Protein AF-0000000082582669 (afdb_homodimer)

Radius of gyration: 25.03 Å; Cα contacts (8 Å, |Δi|>4): 616; chains: 2; bounding box: 51×69×59 Å

Nearest PDB structures (foldseek):
  4q5e-assembly1_A  TM=6.201E-01  e=4.201E-06  Shigella sonnei Ss046
  5k7i-assembly1_A  TM=7.028E-01  e=7.873E-05  Homo sapiens
  6f3e-assembly1_A  TM=6.935E-01  e=4.996E-04  Homo sapiens
  7que-assembly2_B  TM=6.623E-01  e=3.601E-03  Homo sapiens
  6thz-assembly1_A  TM=5.662E-01  e=7.257E-03  Homo sapiens

Organism: NCBI:txid2716538

Structure (mmCIF, N/CA/C/O backbone):
data_AF-0000000082582669-model_v1
#
loop_
_entity.id
_entity.type
_entity.pdbx_description
1 polymer 'Serine/threonine protein kinase'
#
loop_
_atom_site.group_PDB
_atom_site.id
_atom_site.type_symbol
_atom_site.label_atom_id
_atom_site.label_alt_id
_atom_site.label_comp_id
_atom_site.label_asym_id
_atom_site.label_entity_id
_atom_site.label_seq_id
_atom_site.pdbx_PDB_ins_code
_atom_site.Cartn_x
_atom_site.Cartn_y
_atom_site.Cartn_z
_atom_site.occupancy
_atom_site.B_iso_or_equiv
_atom_site.auth_seq_id
_atom_site.auth_comp_id
_atom_site.auth_asym_id
_atom_site.auth_atom_id
_atom_site.pdbx_PDB_model_num
ATOM 1 N N . MET A 1 1 ? -24.234 38.188 -4.91 1 30.88 1 MET A N 1
ATOM 2 C CA . MET A 1 1 ? -23.719 38.062 -3.547 1 30.88 1 MET A CA 1
ATOM 3 C C . MET A 1 1 ? -24 36.688 -2.977 1 30.88 1 MET A C 1
ATOM 5 O O . MET A 1 1 ? -25.156 36.344 -2.674 1 30.88 1 MET A O 1
ATOM 9 N N . ASN A 1 2 ? -23.484 35.438 -3.498 1 36.69 2 ASN A N 1
ATOM 10 C CA . ASN A 1 2 ? -23.891 34.031 -3.689 1 36.69 2 ASN A CA 1
ATOM 11 C C . ASN A 1 2 ? -24.219 33.375 -2.359 1 36.69 2 ASN A C 1
ATOM 13 O O . ASN A 1 2 ? -23.625 33.688 -1.331 1 36.69 2 ASN A O 1
ATOM 17 N N . ASN A 1 3 ? -25.406 32.75 -2.082 1 42.28 3 ASN A N 1
ATOM 18 C CA . ASN A 1 3 ? -26.203 32.094 -1.062 1 42.28 3 ASN A CA 1
ATOM 19 C C . ASN A 1 3 ? -25.375 31.031 -0.315 1 42.28 3 ASN A C 1
ATOM 21 O O . ASN A 1 3 ? -25.938 30.109 0.271 1 42.28 3 ASN A O 1
ATOM 25 N N . SER A 1 4 ? -24.219 30.781 -0.684 1 44.78 4 SER A N 1
ATOM 26 C CA . SER A 1 4 ? -23.375 29.688 -0.21 1 44.78 4 SER A CA 1
ATOM 27 C C . SER A 1 4 ? -23.078 29.828 1.28 1 44.78 4 SER A C 1
ATOM 29 O O . SER A 1 4 ? -22.609 28.875 1.915 1 44.78 4 SER A O 1
ATOM 31 N N . MET A 1 5 ? -23.234 30.984 1.866 1 50.66 5 MET A N 1
ATOM 32 C CA . MET A 1 5 ? -22.844 31.359 3.221 1 50.66 5 MET A CA 1
ATOM 33 C C . MET A 1 5 ? -23.828 30.812 4.246 1 50.66 5 MET A C 1
ATOM 35 O O . MET A 1 5 ? -23.609 30.938 5.453 1 50.66 5 MET A O 1
ATOM 39 N N . ASP A 1 6 ? -25.094 30.656 3.869 1 57.5 6 ASP A N 1
ATOM 40 C CA . ASP A 1 6 ? -26.094 30.281 4.871 1 57.5 6 ASP A CA 1
ATOM 41 C C . ASP A 1 6 ? -26.062 28.781 5.145 1 57.5 6 ASP A C 1
ATOM 43 O O . ASP A 1 6 ? -27.078 28.203 5.547 1 57.5 6 ASP A O 1
ATOM 47 N N . LYS A 1 7 ? -24.922 28.141 4.941 1 73.44 7 LYS A N 1
ATOM 48 C CA . LYS A 1 7 ? -24.938 26.688 5.133 1 73.44 7 LYS A CA 1
ATOM 49 C C . LYS A 1 7 ? -24.594 26.312 6.57 1 73.44 7 LYS A C 1
ATOM 51 O O . LYS A 1 7 ? -23.656 26.875 7.145 1 73.44 7 LYS A O 1
ATOM 56 N N . LYS A 1 8 ? -25.562 25.578 7.215 1 83.81 8 LYS A N 1
ATOM 57 C CA . LYS A 1 8 ? -25.391 25.094 8.578 1 83.81 8 LYS A CA 1
ATOM 58 C C . LYS A 1 8 ? -24.984 23.609 8.586 1 83.81 8 LYS A C 1
ATOM 60 O O . LYS A 1 8 ? -25.547 22.812 7.832 1 83.81 8 LYS A O 1
ATOM 65 N N . TYR A 1 9 ? -23.938 23.469 9.281 1 89.25 9 TYR A N 1
ATOM 66 C CA . TYR A 1 9 ? -23.484 22.109 9.547 1 89.25 9 TYR A CA 1
ATOM 67 C C . TYR A 1 9 ? -23.312 21.875 11.047 1 89.25 9 TYR A C 1
ATOM 69 O O . TYR A 1 9 ? -22.688 22.688 11.734 1 89.25 9 TYR A O 1
ATOM 77 N N . PHE A 1 10 ? -23.828 20.781 11.617 1 91.12 10 PHE A N 1
ATOM 78 C CA . PHE A 1 10 ? -23.734 20.469 13.039 1 91.12 10 PHE A CA 1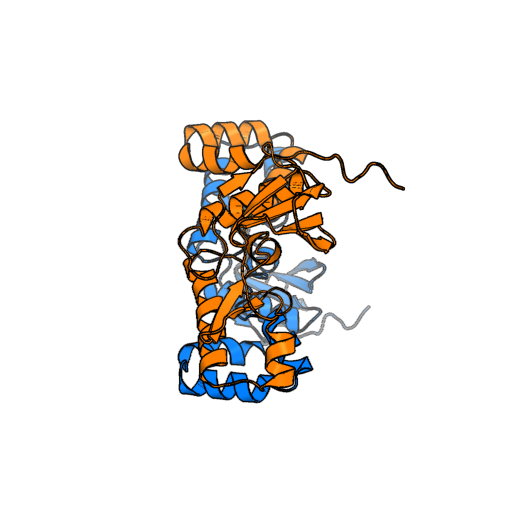
ATOM 79 C C . PHE A 1 10 ? -24.297 21.609 13.883 1 91.12 10 PHE A C 1
ATOM 81 O O . PHE A 1 10 ? -23.766 21.906 14.953 1 91.12 10 PHE A O 1
ATOM 88 N N . GLY A 1 11 ? -25.219 22.312 13.398 1 89.19 11 GLY A N 1
ATOM 89 C CA . GLY A 1 11 ? -25.797 23.438 14.109 1 89.19 11 GLY A CA 1
ATOM 90 C C . GLY A 1 11 ? -24.922 24.688 14.062 1 89.19 11 GLY A C 1
ATOM 91 O O . GLY A 1 11 ? -25.219 25.688 14.719 1 89.19 11 GLY A O 1
ATOM 92 N N . ILE A 1 12 ? -23.844 24.578 13.359 1 90.38 12 ILE A N 1
ATOM 93 C CA . ILE A 1 12 ? -22.906 25.703 13.258 1 90.38 12 ILE A CA 1
ATOM 94 C C . ILE A 1 12 ? -23.125 26.438 11.945 1 90.38 12 ILE A C 1
ATOM 96 O O . ILE A 1 12 ? -23.172 25.828 10.875 1 90.38 12 ILE A O 1
ATOM 100 N N . ASP A 1 13 ? -23.281 27.75 12.086 1 92.12 13 ASP A N 1
ATOM 101 C CA . ASP A 1 13 ? -23.375 28.578 10.891 1 92.12 13 ASP A CA 1
ATOM 102 C C . ASP A 1 13 ? -21.984 28.922 10.352 1 92.12 13 ASP A C 1
ATOM 104 O O . ASP A 1 13 ? -21.172 29.516 11.062 1 92.12 13 ASP A O 1
ATOM 108 N N . LEU A 1 14 ? -21.719 28.688 9.141 1 93 14 LEU A N 1
ATOM 109 C CA . LEU A 1 14 ? -20.406 28.891 8.547 1 93 14 LEU A CA 1
ATOM 110 C C . LEU A 1 14 ? -20.031 30.359 8.539 1 93 14 LEU A C 1
ATOM 112 O O . LEU A 1 14 ? -18.859 30.719 8.531 1 93 14 LEU A O 1
ATOM 116 N N . LYS A 1 15 ? -21.062 31.188 8.508 1 92.31 15 LYS A N 1
ATOM 117 C CA . LYS A 1 15 ? -20.812 32.625 8.508 1 92.31 15 LYS A CA 1
ATOM 118 C C . LYS A 1 15 ? -20.094 33.062 9.773 1 92.31 15 LYS A C 1
ATOM 120 O O . LYS A 1 15 ? -19.469 34.125 9.805 1 92.31 15 LYS A O 1
ATOM 125 N N . ASP A 1 16 ? -20.266 32.219 10.789 1 93.88 16 ASP A N 1
ATOM 126 C CA . ASP A 1 16 ? -19.625 32.531 12.062 1 93.88 16 ASP A CA 1
ATOM 127 C C . ASP A 1 16 ? -18.219 31.953 12.117 1 93.88 16 ASP A C 1
ATOM 129 O O . ASP A 1 16 ? -17.531 32.062 13.133 1 93.88 16 ASP A O 1
ATOM 133 N N . CYS A 1 17 ? -17.812 31.328 11.094 1 95.62 17 CYS A N 1
ATOM 134 C CA . CYS A 1 17 ? -16.516 30.672 11.039 1 95.62 17 CYS A CA 1
ATOM 135 C C . CYS A 1 17 ? -15.562 31.422 10.109 1 95.62 17 CYS A C 1
ATOM 137 O O . CYS A 1 17 ? -16 32.25 9.32 1 95.62 17 CYS A O 1
ATOM 139 N N . LYS A 1 18 ? -14.359 31.25 10.352 1 96.06 18 LYS A N 1
ATOM 140 C CA . LYS A 1 18 ? -13.344 31.859 9.492 1 96.06 18 LYS A CA 1
ATOM 141 C C . LYS A 1 18 ? -12.906 30.891 8.391 1 96.06 18 LYS A C 1
ATOM 143 O O . LYS A 1 18 ? -12.492 29.766 8.664 1 96.06 18 LYS A O 1
ATOM 148 N N . PHE A 1 19 ? -12.969 31.406 7.223 1 94.88 19 PHE A N 1
ATOM 149 C CA . PHE A 1 19 ? -12.531 30.609 6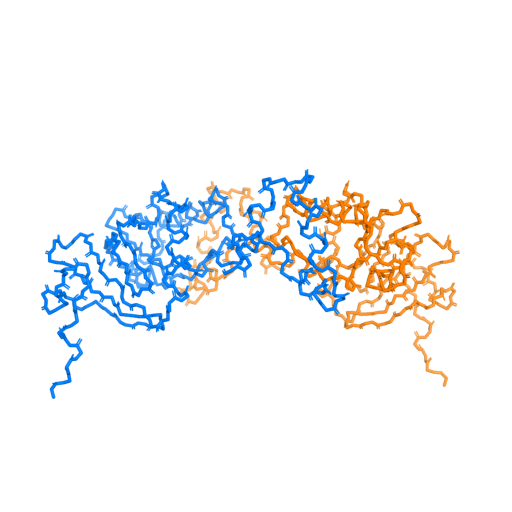.078 1 94.88 19 PHE A CA 1
ATOM 150 C C . PHE A 1 19 ? -11.023 30.422 6.102 1 94.88 19 PHE A C 1
ATOM 152 O O . PHE A 1 19 ? -10.266 31.375 6.227 1 94.88 19 PHE A O 1
ATOM 159 N N . ILE A 1 20 ? -10.555 29.203 6.043 1 92.31 20 ILE A N 1
ATOM 160 C CA . ILE A 1 20 ? -9.133 28.875 6.051 1 92.31 20 ILE A CA 1
ATOM 161 C C . ILE A 1 20 ? -8.656 28.609 4.629 1 92.31 20 ILE A C 1
ATOM 163 O O . ILE A 1 20 ? -7.609 29.109 4.207 1 92.31 20 ILE A O 1
ATOM 167 N N . GLY A 1 21 ? -9.406 27.75 3.934 1 89.62 21 GLY A N 1
ATOM 168 C CA . GLY A 1 21 ? -8.992 27.438 2.574 1 89.62 21 GLY A CA 1
ATOM 169 C C . GLY A 1 21 ? -9.891 26.422 1.9 1 89.62 21 GLY A C 1
ATOM 170 O O . GLY A 1 21 ? -10.828 25.906 2.516 1 89.62 21 GLY A O 1
ATOM 171 N N . LYS A 1 22 ? -9.617 26.344 0.572 1 88.75 22 LYS A N 1
ATOM 172 C CA . LYS A 1 22 ? -10.352 25.391 -0.249 1 88.75 22 LYS A CA 1
ATOM 173 C C . LYS A 1 22 ? -9.406 24.578 -1.13 1 88.75 22 LYS A C 1
ATOM 175 O O . LYS A 1 22 ? -8.477 25.125 -1.717 1 88.75 22 LYS A O 1
ATOM 180 N N . GLY A 1 23 ? -9.602 23.312 -1.077 1 80.5 23 GLY A N 1
ATOM 181 C CA . GLY A 1 23 ? -8.82 22.453 -1.951 1 80.5 23 GLY A CA 1
ATOM 182 C C . GLY A 1 23 ? -9.672 21.516 -2.783 1 80.5 23 GLY A C 1
ATOM 183 O O . GLY A 1 23 ? -10.859 21.75 -2.982 1 80.5 23 GLY A O 1
ATOM 184 N N . ARG A 1 24 ? -8.992 20.453 -3.264 1 76.25 24 ARG A N 1
ATOM 185 C CA . ARG A 1 24 ? -9.641 19.5 -4.148 1 76.25 24 ARG A CA 1
ATOM 186 C C . ARG A 1 24 ? -10.773 18.766 -3.43 1 76.25 24 ARG A C 1
ATOM 188 O O . ARG A 1 24 ? -11.797 18.453 -4.035 1 76.25 24 ARG A O 1
ATOM 195 N N . GLN A 1 25 ? -10.609 18.625 -2.176 1 83.19 25 GLN A N 1
ATOM 196 C CA . GLN A 1 25 ? -11.555 17.797 -1.446 1 83.19 25 GLN A CA 1
ATOM 197 C C . GLN A 1 25 ? -12.695 18.641 -0.873 1 83.19 25 GLN A C 1
ATOM 199 O O . GLN A 1 25 ? -13.797 18.125 -0.647 1 83.19 25 GLN A O 1
ATOM 204 N N . GLY A 1 26 ? -12.367 19.844 -0.578 1 90.81 26 GLY A N 1
ATOM 205 C CA . GLY A 1 26 ? -13.414 20.672 0.008 1 90.81 26 GLY A CA 1
ATOM 2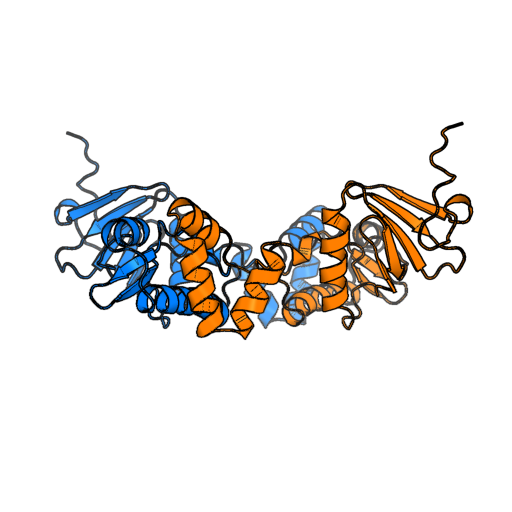06 C C . GLY A 1 26 ? -12.875 21.938 0.66 1 90.81 26 GLY A C 1
ATOM 207 O O . GLY A 1 26 ? -11.75 22.359 0.381 1 90.81 26 GLY A O 1
ATOM 208 N N . SER A 1 27 ? -13.859 22.594 1.393 1 94.06 27 SER A N 1
ATOM 209 C CA . SER A 1 27 ? -13.508 23.844 2.062 1 94.06 27 SER A CA 1
ATOM 210 C C . SER A 1 27 ? -13.367 23.641 3.568 1 94.06 27 SER A C 1
ATOM 212 O O . SER A 1 27 ? -14.062 22.797 4.156 1 94.06 27 SER A O 1
ATOM 214 N N . VAL A 1 28 ? -12.461 24.438 4.094 1 94.94 28 VAL A N 1
ATOM 215 C CA . VAL A 1 28 ? -12.148 24.312 5.516 1 94.94 28 VAL A CA 1
ATOM 216 C C . VAL A 1 28 ? -12.383 25.656 6.215 1 94.94 28 VAL A C 1
ATOM 218 O O . VAL A 1 28 ? -11.977 26.703 5.711 1 94.94 28 VAL A O 1
ATOM 221 N N . TYR A 1 29 ? -13.094 25.578 7.375 1 96.19 29 TYR A N 1
ATOM 222 C CA . TYR A 1 29 ? -13.391 26.766 8.172 1 96.19 29 TYR A CA 1
ATOM 223 C C . TYR A 1 29 ? -12.953 26.562 9.625 1 96.19 29 TYR A C 1
ATOM 225 O O . TYR A 1 29 ? -13.148 25.5 10.195 1 96.19 29 TYR A O 1
ATOM 233 N N . LEU A 1 30 ? -12.359 27.641 10.148 1 97.12 30 LEU A N 1
ATOM 234 C CA . LEU A 1 30 ? -11.992 27.641 11.562 1 97.12 30 LEU A CA 1
ATOM 235 C C . LEU A 1 30 ? -13.188 28.047 12.43 1 97.12 30 LEU A C 1
ATOM 237 O O . LEU A 1 30 ? -13.828 29.062 12.18 1 97.12 30 LEU A O 1
ATOM 241 N N . LEU A 1 31 ? -13.445 27.219 13.383 1 96.62 31 LEU A N 1
ATOM 242 C CA . LEU A 1 31 ? -14.547 27.531 14.289 1 96.62 31 LEU A CA 1
ATOM 243 C C . LEU A 1 31 ? -14.172 28.672 15.227 1 96.62 31 LEU A C 1
ATOM 245 O O . LEU A 1 31 ? -12.992 28.953 15.43 1 96.62 31 LEU A O 1
ATOM 249 N N . PRO A 1 32 ? -15.211 29.219 15.844 1 95.19 32 PRO A N 1
ATOM 250 C CA . PRO A 1 32 ? -14.961 30.391 16.703 1 95.19 32 PRO A CA 1
ATOM 251 C C . PRO A 1 32 ? -14.086 30.047 17.906 1 95.19 32 PRO A C 1
ATOM 253 O O . PRO A 1 32 ? -13.383 30.922 18.422 1 95.19 32 PRO A O 1
ATOM 256 N N . ASP A 1 33 ? -14.078 28.812 18.312 1 94.81 33 ASP A N 1
ATOM 257 C CA . ASP A 1 33 ? -13.273 28.422 19.469 1 94.81 33 ASP A CA 1
ATOM 258 C C . ASP A 1 33 ? -11.789 28.391 19.109 1 94.81 33 ASP A C 1
ATOM 260 O O . ASP A 1 33 ? -10.938 28.219 20 1 94.81 33 ASP A O 1
ATOM 264 N N . LYS A 1 34 ? -11.422 28.484 17.906 1 94.81 34 LYS A N 1
ATOM 265 C CA . LYS A 1 34 ? -10.07 28.531 17.359 1 94.81 34 LYS A CA 1
ATOM 266 C C . LYS A 1 34 ? -9.305 27.25 17.688 1 94.81 34 LYS A C 1
ATOM 268 O O . LYS A 1 34 ? -8.078 27.234 17.703 1 94.81 34 LYS A O 1
ATOM 273 N N . LYS A 1 35 ? -9.984 26.219 17.984 1 95.81 35 LYS A N 1
ATOM 274 C CA . LYS A 1 35 ? -9.383 24.938 18.344 1 95.81 35 LYS A CA 1
ATOM 275 C C . LYS A 1 35 ? -9.82 23.844 17.375 1 95.81 35 LYS A C 1
ATOM 277 O O . LYS A 1 35 ? -9.156 22.812 17.25 1 95.81 35 LYS A O 1
ATOM 282 N N . ARG A 1 36 ? -10.984 24.141 16.75 1 96.62 36 ARG A N 1
ATOM 283 C CA . ARG A 1 36 ? -11.562 23.156 15.836 1 96.62 36 ARG A CA 1
ATOM 284 C C . ARG A 1 36 ? -11.812 23.766 14.461 1 96.62 36 ARG A C 1
ATOM 286 O O . ARG A 1 36 ? -11.938 24.984 14.328 1 96.62 36 ARG A O 1
ATOM 293 N N . ILE A 1 37 ? -11.844 22.875 13.492 1 96.5 37 ILE A N 1
ATOM 294 C CA . ILE A 1 37 ? -12.234 23.297 12.141 1 96.5 37 ILE A CA 1
ATOM 295 C C . ILE A 1 37 ? -13.406 22.438 11.656 1 96.5 37 ILE A C 1
ATOM 297 O O . ILE A 1 37 ? -13.648 21.359 12.18 1 96.5 37 ILE A O 1
ATOM 301 N N . ILE A 1 38 ? -14.133 23.031 10.758 1 95.88 38 ILE A N 1
ATOM 302 C CA . ILE A 1 38 ? -15.133 22.281 10.016 1 95.88 38 ILE A CA 1
ATOM 303 C C . ILE A 1 38 ? -14.711 22.172 8.547 1 95.88 38 ILE A C 1
ATOM 305 O O . ILE A 1 38 ? -14.359 23.172 7.926 1 95.88 38 ILE A O 1
ATOM 309 N N . LYS A 1 39 ? -14.586 20.922 8.086 1 93.44 39 LYS A N 1
ATOM 310 C CA . LYS A 1 39 ? -14.32 20.672 6.672 1 93.44 39 LYS A CA 1
ATOM 311 C C . LYS A 1 39 ? -15.594 20.25 5.941 1 93.44 39 LYS A C 1
ATOM 313 O O . LYS A 1 39 ? -16.297 19.344 6.391 1 93.44 39 LYS A O 1
ATOM 318 N N . ILE A 1 40 ? -15.867 20.984 4.852 1 94.5 40 ILE A N 1
ATOM 319 C CA . ILE A 1 40 ? -17 20.656 3.992 1 94.5 40 ILE A CA 1
ATOM 320 C C . ILE A 1 40 ? -16.5 19.984 2.721 1 94.5 40 ILE A C 1
ATOM 322 O O . ILE A 1 40 ? -15.766 20.578 1.934 1 94.5 40 ILE A O 1
ATOM 326 N N . TYR A 1 41 ? -17.031 18.734 2.502 1 92.38 41 TYR A N 1
ATOM 327 C CA . TYR A 1 41 ? -16.5 17.938 1.406 1 92.38 41 TYR A CA 1
ATOM 328 C C . TYR A 1 41 ? -17.328 18.125 0.139 1 92.38 41 TYR A C 1
ATOM 330 O O . TYR A 1 41 ? -18.547 18.266 0.204 1 92.38 41 TYR A O 1
ATOM 338 N N . ASN A 1 42 ? -16.578 18.047 -0.979 1 90.19 42 ASN A N 1
ATOM 339 C CA . ASN A 1 42 ? -17.234 18.109 -2.275 1 90.19 42 ASN A CA 1
ATOM 340 C C . ASN A 1 42 ? -17.953 16.797 -2.59 1 90.19 42 ASN A C 1
ATOM 342 O O . ASN A 1 42 ? -18.984 16.797 -3.266 1 90.19 42 ASN A O 1
ATOM 346 N N . LYS A 1 43 ? -17.375 15.719 -2.135 1 87.06 43 LYS A N 1
ATOM 347 C CA . LYS A 1 43 ? -17.922 14.391 -2.369 1 87.06 43 LYS A CA 1
ATOM 348 C C . LYS A 1 43 ? -18.094 13.625 -1.059 1 87.06 43 LYS A C 1
ATOM 350 O O . LYS A 1 43 ? -17.25 13.695 -0.176 1 87.06 43 LYS A O 1
ATOM 355 N N . GLU A 1 44 ? -19.141 12.844 -0.998 1 81.31 44 GLU A N 1
ATOM 356 C CA . GLU A 1 44 ? -19.469 12.094 0.214 1 81.31 44 GLU A CA 1
ATOM 357 C C . GLU A 1 44 ? -18.406 11.047 0.515 1 81.31 44 GLU A C 1
ATOM 359 O O . GLU A 1 44 ? -18.031 10.836 1.674 1 81.31 44 GLU A O 1
ATOM 364 N N . LYS A 1 45 ? -17.938 10.422 -0.479 1 76.56 45 LYS A N 1
ATOM 365 C CA . LYS A 1 45 ? -16.938 9.367 -0.318 1 76.56 45 LYS A CA 1
ATOM 366 C C . LYS A 1 45 ? -15.664 9.914 0.333 1 76.56 45 LYS A C 1
ATOM 368 O O . LYS A 1 45 ? -15 9.203 1.093 1 76.56 45 LYS A O 1
ATOM 373 N N . GLY A 1 46 ? -15.438 11.094 0.138 1 80.25 46 GLY A N 1
ATOM 374 C CA . GLY A 1 46 ? -14.258 11.719 0.714 1 80.25 46 GLY A CA 1
ATOM 375 C C . GLY A 1 46 ? -14.328 11.852 2.223 1 80.25 46 GLY A C 1
ATOM 376 O O . GLY A 1 46 ? -13.367 11.547 2.926 1 80.25 46 GLY A O 1
ATOM 377 N N . CYS A 1 47 ? -15.477 12.258 2.713 1 87 47 CYS A N 1
ATOM 378 C CA . CYS A 1 47 ? -15.648 12.477 4.145 1 87 47 CYS A CA 1
ATOM 379 C C . CYS A 1 47 ? -15.578 11.164 4.91 1 87 47 CYS A C 1
ATOM 381 O O . CYS A 1 47 ? -14.844 11.055 5.895 1 87 47 CYS A O 1
ATOM 383 N N . LYS A 1 48 ? -16.25 10.234 4.367 1 83.38 48 LYS A N 1
ATOM 384 C CA . LYS A 1 48 ? -16.281 8.938 5.031 1 83.38 48 LYS A CA 1
ATOM 385 C C . LYS A 1 48 ? -14.875 8.32 5.09 1 83.38 48 LYS A C 1
ATOM 387 O O . LYS A 1 48 ? -14.461 7.805 6.125 1 83.38 48 LYS A O 1
ATOM 392 N N . GLY A 1 49 ? -14.195 8.359 4.059 1 80.19 49 GLY A N 1
ATOM 393 C CA . GLY A 1 49 ? -12.844 7.824 4.004 1 80.19 49 GLY A CA 1
ATOM 394 C C . GLY A 1 49 ? -11.898 8.484 4.992 1 80.19 49 GLY A C 1
ATOM 395 O O . GLY A 1 49 ? -11.164 7.801 5.707 1 80.19 49 GLY A O 1
ATOM 396 N N . GLU A 1 50 ? -11.984 9.742 5.02 1 86.62 50 GLU A N 1
ATOM 397 C CA . GLU A 1 50 ? -11.117 10.484 5.93 1 86.62 50 GLU A CA 1
ATOM 398 C C . GLU A 1 50 ? -11.484 10.219 7.383 1 86.62 50 GLU A C 1
ATOM 400 O O . GLU A 1 50 ? -10.609 10.086 8.242 1 86.62 50 GLU A O 1
ATOM 405 N N . ALA A 1 51 ? -12.719 10.156 7.59 1 87.88 51 ALA A N 1
ATOM 406 C CA . ALA A 1 51 ? -13.18 9.875 8.945 1 87.88 51 ALA A CA 1
ATOM 407 C C . ALA A 1 51 ? -12.672 8.523 9.43 1 87.88 51 ALA A C 1
ATOM 409 O O . ALA A 1 51 ? -12.195 8.398 10.562 1 87.88 51 ALA A O 1
ATOM 410 N N . GLU A 1 52 ? -12.75 7.562 8.609 1 83.81 52 GLU A N 1
ATOM 411 C CA . GLU A 1 52 ? -12.297 6.223 8.961 1 83.81 52 GLU A CA 1
ATOM 412 C C . GLU A 1 52 ? -10.812 6.227 9.32 1 83.81 52 GLU A C 1
ATOM 414 O O . GLU A 1 52 ? -10.398 5.582 10.289 1 83.81 52 GLU A O 1
ATOM 419 N N . ILE A 1 53 ? -10.086 6.926 8.602 1 83.5 53 ILE A N 1
ATOM 420 C CA . ILE A 1 53 ? -8.648 7.004 8.836 1 83.5 53 ILE A CA 1
ATOM 421 C C . ILE A 1 53 ? -8.375 7.691 10.172 1 83.5 53 ILE A C 1
ATOM 423 O O . ILE A 1 53 ? -7.621 7.176 11 1 83.5 53 ILE A O 1
ATOM 427 N N . LEU A 1 54 ? -8.977 8.805 10.383 1 88.75 54 LEU A N 1
ATOM 428 C CA . LEU A 1 54 ? -8.727 9.586 11.586 1 88.75 54 LEU A CA 1
ATOM 429 C C . LEU A 1 54 ? -9.164 8.82 12.828 1 88.75 54 LEU A C 1
ATOM 431 O O . LEU A 1 54 ? -8.539 8.93 13.891 1 88.75 54 LEU A O 1
ATOM 435 N N . LEU A 1 55 ? -10.188 8.039 12.656 1 87.38 55 LEU A N 1
ATOM 436 C CA . LEU A 1 55 ? -10.641 7.223 13.781 1 87.38 55 LEU A CA 1
ATOM 437 C C . LEU A 1 55 ? -9.617 6.148 14.117 1 87.38 55 LEU A C 1
ATOM 439 O O . LEU A 1 55 ? -9.406 5.836 15.297 1 87.38 55 LEU A O 1
ATOM 443 N N . LYS A 1 56 ? -8.984 5.699 13.18 1 81.38 56 LYS A N 1
ATOM 444 C CA . LYS A 1 56 ? -8 4.641 13.367 1 81.38 56 LYS A CA 1
ATOM 445 C C . LYS A 1 56 ? -6.738 5.176 14.039 1 81.38 56 LYS A C 1
ATOM 447 O O . LYS A 1 56 ? -6.078 4.457 14.797 1 81.38 56 LYS A O 1
ATOM 452 N N . VAL A 1 57 ? -6.473 6.41 13.758 1 85.44 57 VAL A N 1
ATOM 453 C CA . VAL A 1 57 ? -5.203 6.941 14.25 1 85.44 57 VAL A CA 1
ATOM 454 C C . VAL A 1 57 ? -5.461 7.957 15.359 1 85.44 57 VAL A C 1
ATOM 456 O O . VAL A 1 57 ? -4.664 8.875 15.57 1 85.44 57 VAL A O 1
ATOM 459 N N . GLN A 1 58 ? -6.543 7.828 15.969 1 86 58 GLN A N 1
ATOM 460 C CA . GLN A 1 58 ? -6.992 8.812 16.953 1 86 58 GLN A CA 1
ATOM 461 C C . GLN A 1 58 ? -6 8.93 18.109 1 86 58 GLN A C 1
ATOM 463 O O . GLN A 1 58 ? -5.902 9.977 18.75 1 86 58 GLN A O 1
ATOM 468 N N . ASN A 1 59 ? -5.16 7.953 18.234 1 87.62 59 ASN A N 1
ATOM 469 C CA . ASN A 1 59 ? -4.211 7.965 19.344 1 87.62 59 ASN A CA 1
ATOM 470 C C . ASN A 1 59 ? -2.826 8.422 18.891 1 87.62 59 ASN A C 1
ATOM 472 O O . ASN A 1 59 ? -1.921 8.57 19.719 1 87.62 59 ASN A O 1
ATOM 476 N N . ASP A 1 60 ? -2.658 8.594 17.719 1 89.69 60 ASP A N 1
ATOM 477 C CA . ASP A 1 60 ? -1.395 9.094 17.188 1 89.69 60 ASP A CA 1
ATOM 478 C C . ASP A 1 60 ? -1.322 10.617 17.266 1 89.69 60 ASP A C 1
ATOM 480 O O . ASP A 1 60 ? -2.17 11.312 16.703 1 89.69 60 ASP A O 1
ATOM 484 N N . PRO A 1 61 ? -0.321 11.109 17.953 1 92.75 61 PRO A N 1
ATOM 485 C CA . PRO A 1 61 ? -0.233 12.555 18.172 1 92.75 61 PRO A CA 1
ATOM 486 C C . PRO A 1 61 ? 0.027 13.336 16.875 1 92.75 61 PRO A C 1
ATOM 488 O O . PRO A 1 61 ? -0.103 14.562 16.859 1 92.75 61 PRO A O 1
ATOM 491 N N . HIS A 1 62 ? 0.355 12.703 15.836 1 94.44 62 HIS A N 1
ATOM 492 C CA . HIS A 1 62 ? 0.685 13.383 14.586 1 94.44 62 HIS A CA 1
ATOM 493 C C . HIS A 1 62 ? -0.576 13.773 13.82 1 94.44 62 HIS A C 1
ATOM 495 O O . HIS A 1 62 ? -0.517 14.578 12.883 1 94.44 62 HIS A O 1
ATOM 501 N N . PHE A 1 63 ? -1.711 13.242 14.195 1 93.38 63 PHE A N 1
ATOM 502 C CA . PHE A 1 63 ? -2.936 13.453 13.43 1 93.38 63 PHE A CA 1
ATOM 503 C C . PHE A 1 63 ? -3.965 14.211 14.258 1 93.38 63 PHE A C 1
ATOM 505 O O . PHE A 1 63 ? -3.898 14.219 15.492 1 93.38 63 PHE A O 1
ATOM 512 N N . ALA A 1 64 ? -4.848 14.812 13.516 1 93.94 64 ALA A N 1
ATOM 513 C CA . ALA A 1 64 ? -5.918 15.562 14.172 1 93.94 64 ALA A CA 1
ATOM 514 C C . ALA A 1 64 ? -6.926 14.617 14.828 1 93.94 64 ALA A C 1
ATOM 516 O O . ALA A 1 64 ? -7.23 13.555 14.281 1 93.94 64 ALA A O 1
ATOM 517 N N . LYS A 1 65 ? -7.453 15.047 15.906 1 94.25 65 LYS A N 1
ATOM 518 C CA . LYS A 1 65 ? -8.578 14.336 16.516 1 94.25 65 LYS A CA 1
ATOM 519 C C . LYS A 1 65 ? -9.883 14.641 15.781 1 94.25 65 LYS A C 1
ATOM 521 O O . LYS A 1 65 ? -10.141 15.781 15.406 1 94.25 65 LYS A O 1
ATOM 526 N N . ILE A 1 66 ? -10.602 13.625 15.617 1 94.69 66 ILE A N 1
ATOM 527 C CA . ILE A 1 66 ? -11.914 13.805 14.992 1 94.69 66 ILE A CA 1
ATOM 528 C C . ILE A 1 66 ? -12.984 13.914 16.078 1 94.69 66 ILE A C 1
ATOM 530 O O . ILE A 1 66 ? -12.977 13.156 17.047 1 94.69 66 ILE A O 1
ATOM 534 N N . TYR A 1 67 ? -13.922 14.898 15.906 1 95.5 67 TYR A N 1
ATOM 535 C CA . TYR A 1 67 ? -14.945 15.133 16.922 1 95.5 67 TYR A CA 1
ATOM 536 C C . TYR A 1 67 ? -16.312 14.703 16.422 1 95.5 67 TYR A C 1
ATOM 538 O O . TYR A 1 67 ? -17.141 14.203 17.203 1 95.5 67 TYR A O 1
ATOM 546 N N . ASP A 1 68 ? -16.672 14.984 15.188 1 94.62 68 ASP A N 1
ATOM 547 C CA . ASP A 1 68 ? -17.953 14.648 14.586 1 94.62 68 ASP A CA 1
ATOM 548 C C . ASP A 1 68 ? -17.844 14.617 13.062 1 94.62 68 ASP A C 1
ATOM 550 O O . ASP A 1 68 ? -16.969 15.266 12.477 1 94.62 68 ASP A O 1
ATOM 554 N N . TYR A 1 69 ? -18.656 13.742 12.492 1 94.31 69 TYR A N 1
ATOM 555 C CA . TYR A 1 69 ? -18.656 13.711 11.039 1 94.31 69 TYR A CA 1
ATOM 556 C C . TYR A 1 69 ? -19.984 13.195 10.5 1 94.31 69 TYR A C 1
ATOM 558 O O . TYR A 1 69 ? -20.703 12.484 11.203 1 94.31 69 TYR A O 1
ATOM 566 N N . THR A 1 70 ? -20.344 13.664 9.32 1 91.75 70 THR A N 1
ATOM 567 C CA . THR A 1 70 ? -21.453 13.164 8.523 1 91.75 70 THR A CA 1
ATOM 568 C C . THR A 1 70 ? -20.969 12.664 7.164 1 91.75 70 THR A C 1
ATOM 570 O O . THR A 1 70 ? -19.828 12.211 7.039 1 91.75 70 THR A O 1
ATOM 573 N N . ASN A 1 71 ? -21.828 12.758 6.219 1 89.31 71 ASN A N 1
ATOM 574 C CA . ASN A 1 71 ? -21.422 12.414 4.859 1 89.31 71 ASN A CA 1
ATOM 575 C C . ASN A 1 71 ? -20.859 13.625 4.117 1 89.31 71 ASN A C 1
ATOM 577 O O . ASN A 1 71 ? -20.234 13.477 3.064 1 89.31 71 ASN A O 1
ATOM 581 N N . LYS A 1 72 ? -21.031 14.789 4.719 1 92.19 72 LYS A N 1
ATOM 582 C CA . LYS A 1 72 ? -20.688 15.984 3.951 1 92.19 72 LYS A CA 1
ATOM 583 C C . LYS A 1 72 ? -19.734 16.891 4.738 1 92.19 72 LYS A C 1
ATOM 585 O O . LYS A 1 72 ? -19.094 17.766 4.164 1 92.19 72 LYS A O 1
ATOM 590 N N . ALA A 1 73 ? -19.703 16.672 6.008 1 95.06 73 ALA A N 1
ATOM 591 C CA . ALA A 1 73 ? -18.922 17.609 6.824 1 95.06 73 ALA A CA 1
ATOM 592 C C . ALA A 1 73 ? -18.266 16.875 7.992 1 95.06 73 ALA A C 1
ATOM 594 O O . ALA A 1 73 ? -18.766 15.852 8.461 1 95.06 73 ALA A O 1
ATOM 595 N N . MET A 1 74 ? -17.141 17.453 8.43 1 95.88 74 MET A N 1
ATOM 596 C CA . MET A 1 74 ? -16.406 16.875 9.555 1 95.88 74 MET A CA 1
ATOM 597 C C . MET A 1 74 ? -15.859 17.984 10.461 1 95.88 74 MET A C 1
ATOM 599 O O . MET A 1 74 ? -15.367 19 9.984 1 95.88 74 MET A O 1
ATOM 603 N N . ILE A 1 75 ? -16.047 17.75 11.742 1 96.06 75 ILE A N 1
ATOM 604 C CA . ILE A 1 75 ? -15.406 18.594 12.742 1 96.06 75 ILE A CA 1
ATOM 605 C C . ILE A 1 75 ? -14.188 17.891 13.32 1 96.06 75 ILE A C 1
ATOM 607 O O . ILE A 1 75 ? -14.305 16.766 13.836 1 96.06 75 ILE A O 1
ATOM 611 N N . ARG A 1 76 ? -13.07 18.531 13.211 1 96.12 76 ARG A N 1
ATOM 612 C CA . ARG A 1 76 ? -11.844 17.938 13.742 1 96.12 76 ARG A CA 1
ATOM 613 C C . ARG A 1 76 ? -10.953 19.016 14.367 1 96.12 76 ARG A C 1
ATOM 615 O O . ARG A 1 76 ? -11.227 20.203 14.25 1 96.12 76 ARG A O 1
ATOM 622 N N . GLU A 1 77 ? -9.953 18.547 15 1 96.44 77 GLU A N 1
ATOM 623 C CA . GLU A 1 77 ? -8.961 19.422 15.633 1 96.44 77 GLU A CA 1
ATOM 624 C C . GLU A 1 77 ? -8.273 20.312 14.602 1 96.44 77 GLU A C 1
ATOM 626 O O . GLU A 1 77 ? -7.934 19.844 13.508 1 96.44 77 GLU A O 1
ATOM 631 N N . TYR A 1 78 ? -8.148 21.594 15 1 96 78 TYR A N 1
ATOM 632 C CA . TYR A 1 78 ? -7.32 22.5 14.211 1 96 78 TYR A CA 1
ATOM 633 C C . TYR A 1 78 ? -5.84 22.266 14.477 1 96 78 TYR A C 1
ATOM 635 O O . TYR A 1 78 ? -5.41 22.219 15.633 1 96 78 TYR A O 1
ATOM 643 N N . ILE A 1 79 ? -5.078 22.031 13.445 1 94.81 79 ILE A N 1
ATOM 644 C CA . ILE A 1 79 ? -3.631 21.906 13.555 1 94.81 79 ILE A CA 1
ATOM 645 C C . ILE A 1 79 ? -2.959 23.219 13.172 1 94.81 79 ILE A C 1
ATOM 647 O O . ILE A 1 79 ? -2.896 23.578 11.992 1 94.81 79 ILE A O 1
ATOM 651 N N . PRO A 1 80 ? -2.529 23.906 14.219 1 91.81 80 PRO A N 1
ATOM 652 C CA . PRO A 1 80 ? -1.825 25.156 13.93 1 91.81 80 PRO A CA 1
ATOM 653 C C . PRO A 1 80 ? -0.422 24.922 13.375 1 91.81 80 PRO A C 1
ATOM 655 O O . PRO A 1 80 ? 0.033 23.781 13.281 1 91.81 80 PRO A O 1
ATOM 658 N N . GLY A 1 81 ? 0.208 26.109 13 1 93.5 81 GLY A N 1
ATOM 659 C CA . GLY A 1 81 ? 1.59 26.031 12.555 1 93.5 81 GLY A CA 1
ATOM 660 C C . GLY A 1 81 ? 1.771 26.453 11.109 1 93.5 81 GLY A C 1
ATOM 661 O O . GLY A 1 81 ? 0.97 27.219 10.578 1 93.5 81 GLY A O 1
ATOM 662 N N . GLU A 1 82 ? 2.906 26.016 10.609 1 94.88 82 GLU A N 1
ATOM 663 C CA . GLU A 1 82 ? 3.287 26.391 9.25 1 94.88 82 GLU A CA 1
ATOM 664 C C . GLU A 1 82 ? 3.607 25.141 8.414 1 94.88 82 GLU A C 1
ATOM 666 O O . GLU A 1 82 ? 4.121 24.156 8.938 1 94.88 82 GLU A O 1
ATOM 671 N N . CYS A 1 83 ? 3.225 25.297 7.203 1 95.38 83 CYS A N 1
ATOM 672 C CA . CYS A 1 83 ? 3.604 24.219 6.297 1 95.38 83 CYS A CA 1
ATOM 673 C C . CYS A 1 83 ? 5.102 23.953 6.363 1 95.38 83 CYS A C 1
ATOM 675 O O . CYS A 1 83 ? 5.906 24.891 6.324 1 95.38 83 CYS A O 1
ATOM 677 N N . ILE A 1 84 ? 5.473 22.719 6.379 1 97.12 84 ILE A N 1
ATOM 678 C CA . ILE A 1 84 ? 6.867 22.344 6.594 1 97.12 84 ILE A CA 1
ATOM 679 C C . ILE A 1 84 ? 7.719 22.812 5.418 1 97.12 84 ILE A C 1
ATOM 681 O O . ILE A 1 84 ? 8.883 23.172 5.594 1 97.12 84 ILE A O 1
ATOM 685 N N . LYS A 1 85 ? 7.16 22.859 4.297 1 96.5 85 LYS A N 1
ATOM 686 C CA . LYS A 1 85 ? 7.906 23.359 3.143 1 96.5 85 LYS A CA 1
ATOM 687 C C . LYS A 1 85 ? 8.328 24.812 3.338 1 96.5 85 LYS A C 1
ATOM 689 O O . LYS A 1 85 ? 9.5 25.156 3.143 1 96.5 85 LYS A O 1
ATOM 694 N N . ASP A 1 86 ? 7.375 25.562 3.715 1 96.06 86 ASP A N 1
ATOM 695 C CA . ASP A 1 86 ? 7.652 26.969 3.967 1 96.06 86 ASP A CA 1
ATOM 696 C C . ASP A 1 86 ? 8.617 27.141 5.141 1 96.06 86 ASP A C 1
ATOM 698 O O . ASP A 1 86 ? 9.5 28 5.105 1 96.06 86 ASP A O 1
ATOM 702 N N . TYR A 1 87 ? 8.406 26.359 6.078 1 96.31 87 TYR A N 1
ATOM 703 C CA . TYR A 1 87 ? 9.258 26.406 7.262 1 96.31 87 TYR A CA 1
ATOM 704 C C . TYR A 1 87 ? 10.711 26.141 6.895 1 96.31 87 TYR A C 1
ATOM 706 O O . TYR A 1 87 ? 11.609 26.891 7.301 1 96.31 87 TYR A O 1
ATOM 714 N N . ILE A 1 88 ? 10.906 25.141 6.16 1 96.69 88 ILE A N 1
ATOM 715 C CA . ILE A 1 88 ? 12.258 24.734 5.777 1 96.69 88 ILE A CA 1
ATOM 716 C C . ILE A 1 88 ? 12.883 25.812 4.891 1 96.69 88 ILE A C 1
ATOM 718 O O . ILE A 1 88 ? 14.07 26.125 5.008 1 96.69 88 ILE A O 1
ATOM 722 N N . ARG A 1 89 ? 12.094 26.422 4.086 1 95.5 89 ARG A N 1
ATOM 723 C CA . ARG A 1 89 ? 12.578 27.5 3.234 1 95.5 89 ARG A CA 1
ATOM 724 C C . ARG A 1 89 ? 13.062 28.688 4.07 1 95.5 89 ARG A C 1
ATOM 726 O O . ARG A 1 89 ? 14.07 29.312 3.746 1 95.5 89 ARG A O 1
ATOM 733 N N . LYS A 1 90 ? 12.383 28.906 5.094 1 95.75 90 LYS A N 1
ATOM 734 C CA . LYS A 1 90 ? 12.656 30.062 5.93 1 95.75 90 LYS A CA 1
ATOM 735 C C . LYS A 1 90 ? 13.766 29.766 6.938 1 95.75 90 LYS A C 1
ATOM 737 O O . LYS A 1 90 ? 14.617 30.625 7.203 1 95.75 90 LYS A O 1
ATOM 742 N N . HIS A 1 91 ? 13.781 28.609 7.531 1 95.31 91 HIS A N 1
ATOM 743 C CA . HIS A 1 91 ? 14.609 28.359 8.703 1 95.31 91 HIS A CA 1
ATOM 744 C C . HIS A 1 91 ? 15.641 27.266 8.414 1 95.31 91 HIS A C 1
ATOM 746 O O . HIS A 1 91 ? 16.531 27.016 9.234 1 95.31 91 HIS A O 1
ATOM 752 N N . GLY A 1 92 ? 15.477 26.672 7.266 1 94.12 92 GLY A N 1
ATOM 753 C CA . GLY A 1 92 ? 16.312 25.5 7.012 1 94.12 92 GLY A CA 1
ATOM 754 C C . GLY A 1 92 ? 15.82 24.25 7.727 1 94.12 92 GLY A C 1
ATOM 755 O O . GLY A 1 92 ? 14.789 24.281 8.398 1 94.12 92 GLY A O 1
ATOM 756 N N . LEU A 1 93 ? 16.516 23.156 7.477 1 95.88 93 LEU A N 1
ATOM 757 C CA . LEU A 1 93 ? 16.203 21.891 8.133 1 95.88 93 LEU A CA 1
ATOM 758 C C . LEU A 1 93 ? 17.094 21.688 9.352 1 95.88 93 LEU A C 1
ATOM 760 O O . LEU A 1 93 ? 18.297 21.484 9.211 1 95.88 93 LEU A O 1
ATOM 764 N N . SER A 1 94 ? 16.5 21.703 10.484 1 95.62 94 SER A N 1
ATOM 765 C CA . SER A 1 94 ? 17.234 21.406 11.703 1 95.62 94 SER A CA 1
ATOM 766 C C . SER A 1 94 ? 17.297 19.906 11.977 1 95.62 94 SER A C 1
ATOM 768 O O . SER A 1 94 ? 16.516 19.141 11.406 1 95.62 94 SER A O 1
ATOM 770 N N . ARG A 1 95 ? 18.25 19.578 12.844 1 95.06 95 ARG A N 1
ATOM 771 C CA . ARG A 1 95 ? 18.344 18.188 13.281 1 95.06 95 ARG A CA 1
ATOM 772 C C . ARG A 1 95 ? 17.047 17.75 13.953 1 95.06 95 ARG A C 1
ATOM 774 O O . ARG A 1 95 ? 16.547 16.656 13.703 1 95.06 95 ARG A O 1
ATOM 781 N N . GLU A 1 96 ? 16.562 18.562 14.734 1 95.19 96 GLU A N 1
ATOM 782 C CA . GLU A 1 96 ? 15.328 18.266 15.453 1 95.19 96 GLU A CA 1
ATOM 783 C C . GLU A 1 96 ? 14.164 18.031 14.484 1 95.19 96 GLU A C 1
ATOM 785 O O . GLU A 1 96 ? 13.406 17.078 14.641 1 95.19 96 GLU A O 1
ATOM 790 N N . LEU A 1 97 ? 14.047 18.891 13.5 1 95.69 97 LEU A N 1
ATOM 791 C CA . LEU A 1 97 ? 12.961 18.766 12.531 1 95.69 97 LEU A CA 1
ATOM 792 C C . LEU A 1 97 ? 13.102 17.484 11.719 1 95.69 97 LEU A C 1
ATOM 794 O O . LEU A 1 97 ? 12.109 16.797 11.445 1 95.69 97 LEU A O 1
ATOM 798 N N . ALA A 1 98 ? 14.273 17.188 11.383 1 95.44 98 ALA A N 1
ATOM 799 C CA . ALA A 1 98 ? 14.539 15.945 10.648 1 95.44 98 ALA A CA 1
ATOM 800 C C . ALA A 1 98 ? 14.117 14.727 11.469 1 95.44 98 ALA A C 1
ATOM 802 O O . ALA A 1 98 ? 13.469 13.82 10.945 1 95.44 98 ALA A O 1
ATOM 803 N N . ILE A 1 99 ? 14.461 14.75 12.68 1 94.06 99 ILE A N 1
ATOM 804 C CA . ILE A 1 99 ? 14.125 13.641 13.57 1 94.06 99 ILE A CA 1
ATOM 805 C C . ILE A 1 99 ? 12.602 13.539 13.719 1 94.06 99 ILE A C 1
ATOM 807 O O . ILE A 1 99 ? 12.047 12.438 13.688 1 94.06 99 ILE A O 1
ATOM 811 N N . ASN A 1 100 ? 11.969 14.656 13.844 1 95.19 100 ASN A N 1
ATOM 812 C CA . ASN A 1 100 ? 10.516 14.664 13.969 1 95.19 100 ASN A CA 1
ATOM 813 C C . ASN A 1 100 ? 9.844 14.117 12.711 1 95.19 100 ASN A C 1
ATOM 815 O O . ASN A 1 100 ? 8.812 13.445 12.789 1 95.19 100 ASN A O 1
ATOM 819 N N . LEU A 1 101 ? 10.414 14.383 11.555 1 94.25 101 LEU A N 1
ATOM 820 C CA . LEU A 1 101 ? 9.906 13.852 10.297 1 94.25 101 LEU A CA 1
ATOM 821 C C . LEU A 1 101 ? 10.078 12.344 10.234 1 94.25 101 LEU A C 1
ATOM 823 O O . LEU A 1 101 ? 9.188 11.625 9.766 1 94.25 101 LEU A O 1
ATOM 827 N N . VAL A 1 102 ? 11.203 11.875 10.742 1 92.5 102 VAL A N 1
ATOM 828 C CA . VAL A 1 102 ? 11.445 10.438 10.789 1 92.5 102 VAL A CA 1
ATOM 829 C C . VAL A 1 102 ? 10.406 9.773 11.703 1 92.5 102 VAL A C 1
ATOM 831 O O . VAL A 1 102 ? 9.836 8.742 11.344 1 92.5 102 VAL A O 1
ATOM 834 N N . LYS A 1 103 ? 10.188 10.367 12.828 1 90.94 103 LYS A N 1
ATOM 835 C CA . LYS A 1 103 ? 9.203 9.836 13.766 1 90.94 103 LYS A CA 1
ATOM 836 C C . LYS A 1 103 ? 7.816 9.773 13.133 1 90.94 103 LYS A C 1
ATOM 838 O O . LYS A 1 103 ? 7.055 8.836 13.375 1 90.94 103 LYS A O 1
ATOM 843 N N . LEU A 1 104 ? 7.504 10.758 12.328 1 91.38 104 LEU A N 1
ATOM 844 C CA . LEU A 1 104 ? 6.227 10.766 11.617 1 91.38 104 LEU A CA 1
ATOM 845 C C . LEU A 1 104 ? 6.125 9.57 10.68 1 91.38 104 LEU A C 1
ATOM 847 O O . LEU A 1 104 ? 5.125 8.844 10.695 1 91.38 104 LEU A O 1
ATOM 851 N N . VAL A 1 105 ? 7.121 9.336 9.922 1 87.38 105 VAL A N 1
ATOM 852 C CA . VAL A 1 105 ? 7.121 8.234 8.969 1 87.38 105 VAL A CA 1
ATOM 853 C C . VAL A 1 105 ? 7.016 6.902 9.711 1 87.38 105 VAL A C 1
ATOM 855 O O . VAL A 1 105 ? 6.262 6.016 9.305 1 87.38 105 VAL A O 1
ATOM 858 N N . GLU A 1 106 ? 7.727 6.809 10.812 1 83.25 106 GLU A N 1
ATOM 859 C CA . GLU A 1 106 ? 7.684 5.586 11.609 1 83.25 106 GLU A CA 1
ATOM 860 C C . GLU A 1 106 ? 6.305 5.375 12.219 1 83.25 106 GLU A C 1
ATOM 862 O O . GLU A 1 106 ? 5.863 4.234 12.391 1 83.25 106 GLU A O 1
ATOM 867 N N . SER A 1 107 ? 5.691 6.441 12.516 1 85.12 107 SER A N 1
ATOM 868 C CA . SER A 1 107 ? 4.359 6.32 13.094 1 85.12 107 SER A CA 1
ATOM 869 C C . SER A 1 107 ? 3.373 5.719 12.102 1 85.12 107 SER A C 1
ATOM 871 O O . SER A 1 107 ? 2.441 5.012 12.484 1 85.12 107 SER A O 1
ATOM 873 N N . PHE A 1 108 ? 3.572 6.02 10.82 1 81.88 108 PHE A N 1
ATOM 874 C CA . PHE A 1 108 ? 2.734 5.402 9.797 1 81.88 108 PHE A CA 1
ATOM 875 C C . PHE A 1 108 ? 2.809 3.883 9.891 1 81.88 108 PHE A C 1
ATOM 877 O O . PHE A 1 108 ? 1.784 3.201 9.805 1 81.88 108 PHE A O 1
ATOM 884 N N . LYS A 1 109 ? 3.986 3.463 10.094 1 72.12 109 LYS A N 1
ATOM 885 C CA . LYS A 1 109 ? 4.203 2.023 10.211 1 72.12 109 LYS A CA 1
ATOM 886 C C . LYS A 1 109 ? 3.479 1.459 11.43 1 72.12 109 LYS A C 1
ATOM 888 O O . LYS A 1 109 ? 2.785 0.444 11.328 1 72.12 109 LYS A O 1
ATOM 893 N N . ALA A 1 110 ? 3.619 2.15 12.445 1 74.12 110 ALA A N 1
ATOM 894 C CA . ALA A 1 110 ? 3.018 1.708 13.703 1 74.12 110 ALA A CA 1
ATOM 895 C C . ALA A 1 110 ? 1.495 1.705 13.609 1 74.12 110 ALA A C 1
ATOM 897 O O . ALA A 1 110 ? 0.832 0.862 14.219 1 74.12 110 ALA A O 1
ATOM 898 N N . ASP A 1 111 ? 1.023 2.607 12.844 1 76.44 111 ASP A N 1
ATOM 899 C CA . ASP A 1 111 ? -0.423 2.754 12.711 1 76.44 111 ASP A CA 1
ATOM 900 C C . ASP A 1 111 ? -0.972 1.841 11.617 1 76.44 111 ASP A C 1
ATOM 902 O O . ASP A 1 111 ? -2.184 1.788 11.391 1 76.44 111 ASP A O 1
ATOM 906 N N . GLY A 1 112 ? -0.098 1.259 10.914 1 68.75 112 GLY A N 1
ATOM 907 C CA . GLY A 1 112 ? -0.532 0.286 9.922 1 68.75 112 GLY A CA 1
ATOM 908 C C . GLY A 1 112 ? -0.849 0.907 8.57 1 68.75 112 GLY A C 1
ATOM 909 O O . GLY A 1 112 ? -1.632 0.355 7.797 1 68.75 112 GLY A O 1
ATOM 910 N N . PHE A 1 113 ? -0.253 2.133 8.508 1 68.38 113 PHE A N 1
ATOM 911 C CA . PHE A 1 113 ? -0.425 2.736 7.191 1 68.38 113 PHE A CA 1
ATOM 912 C C . PHE A 1 113 ? 0.331 1.948 6.129 1 68.38 113 PHE A C 1
ATOM 914 O O . PHE A 1 113 ? 1.416 1.425 6.391 1 68.38 113 PHE A O 1
ATOM 921 N N . LYS A 1 114 ? -0.305 1.967 5.02 1 59.59 114 LYS A N 1
ATOM 922 C CA . LYS A 1 114 ? 0.279 1.222 3.906 1 59.59 114 LYS A CA 1
ATOM 923 C C . LYS A 1 114 ? 1.395 2.02 3.236 1 59.59 114 LYS A C 1
ATOM 925 O O . LYS A 1 114 ? 2.449 1.469 2.912 1 59.59 114 LYS A O 1
ATOM 930 N N . LYS A 1 115 ? 0.991 3.299 3.084 1 64 115 LYS A N 1
ATOM 931 C CA . LYS A 1 115 ? 1.958 4.215 2.488 1 64 115 LYS A CA 1
ATOM 932 C C . LYS A 1 115 ? 2.795 4.906 3.561 1 64 115 LYS A C 1
ATOM 934 O O . LYS A 1 115 ? 2.252 5.508 4.488 1 64 115 LYS A O 1
ATOM 939 N N . LEU A 1 116 ? 3.955 4.504 3.752 1 73.06 116 LEU A N 1
ATOM 940 C CA . LEU A 1 116 ? 4.863 5.168 4.684 1 73.06 116 LEU A CA 1
ATOM 941 C C . LEU A 1 116 ? 5.371 6.484 4.105 1 73.06 116 LEU A C 1
ATOM 943 O O . LEU A 1 116 ? 6.57 6.762 4.145 1 73.06 116 LEU A O 1
ATOM 947 N N . ASP A 1 117 ? 4.32 7.148 3.443 1 79.62 117 ASP A N 1
ATOM 948 C CA . ASP A 1 117 ? 4.707 8.344 2.701 1 79.62 117 ASP A CA 1
ATOM 949 C C . ASP A 1 117 ? 3.594 9.391 2.723 1 79.62 117 ASP A C 1
ATOM 951 O O . ASP A 1 117 ? 2.418 9.047 2.857 1 79.62 117 ASP A O 1
ATOM 955 N N . ILE A 1 118 ? 4 10.633 2.674 1 85 118 ILE A N 1
ATOM 956 C CA . ILE A 1 118 ? 3.074 11.758 2.605 1 85 118 ILE A CA 1
ATOM 957 C C . ILE A 1 118 ? 3.748 12.938 1.917 1 85 118 ILE A C 1
ATOM 959 O O . ILE A 1 118 ? 4.969 13.094 1.994 1 85 118 ILE A O 1
ATOM 963 N N . ARG A 1 119 ? 2.9 13.688 1.288 1 87.81 119 ARG A N 1
ATOM 964 C CA . ARG A 1 119 ? 3.443 14.93 0.747 1 87.81 119 ARG A CA 1
ATOM 965 C C . ARG A 1 119 ? 3.76 15.922 1.862 1 87.81 119 ARG A C 1
ATOM 967 O O . ARG A 1 119 ? 2.99 16.062 2.816 1 87.81 119 ARG A O 1
ATOM 974 N N . LEU A 1 120 ? 4.883 16.656 1.696 1 94.25 1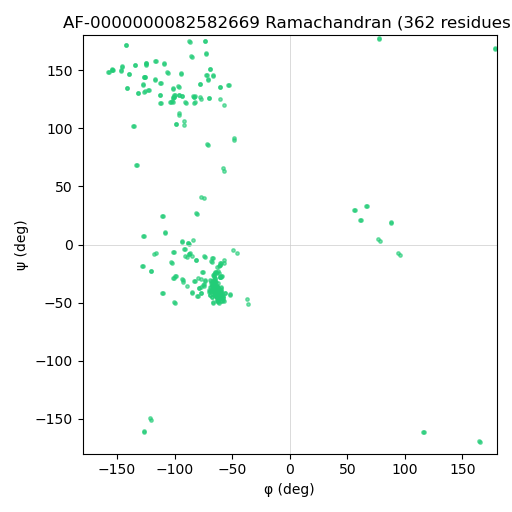20 LEU A N 1
ATOM 975 C CA . LEU A 1 120 ? 5.258 17.656 2.699 1 94.25 120 LEU A CA 1
ATOM 976 C C . LEU A 1 120 ? 4.223 18.766 2.768 1 94.25 120 LEU A C 1
ATOM 978 O O . LEU A 1 120 ? 4.07 19.422 3.805 1 94.25 120 LEU A O 1
ATOM 982 N N . ALA A 1 121 ? 3.443 18.984 1.656 1 90.31 121 ALA A N 1
ATOM 983 C CA . ALA A 1 121 ? 2.4 20 1.63 1 90.31 121 ALA A CA 1
ATOM 984 C C . ALA A 1 121 ? 1.344 19.734 2.699 1 90.31 121 ALA A C 1
ATOM 986 O O . ALA A 1 121 ? 0.588 20.641 3.072 1 90.31 121 ALA A O 1
ATOM 987 N N . HIS A 1 122 ? 1.334 18.484 3.25 1 90.06 122 HIS A N 1
ATOM 988 C CA . HIS A 1 122 ? 0.322 18.125 4.234 1 90.06 122 HIS A CA 1
ATOM 989 C C . HIS A 1 122 ? 0.925 18 5.629 1 90.06 122 HIS A C 1
ATOM 991 O O . HIS A 1 122 ? 0.277 17.5 6.551 1 90.06 122 HIS A O 1
ATOM 997 N N . VAL A 1 123 ? 2.098 18.422 5.738 1 94.94 123 VAL A N 1
ATOM 998 C CA . VAL A 1 123 ? 2.789 18.344 7.023 1 94.94 123 VAL A CA 1
ATOM 999 C C . VAL A 1 123 ? 3.025 19.75 7.562 1 94.94 123 VAL A C 1
ATOM 1001 O O . VAL A 1 123 ? 3.574 20.609 6.863 1 94.94 123 VAL A O 1
ATOM 1004 N N . TYR A 1 124 ? 2.619 19.953 8.805 1 96.06 124 TYR A N 1
ATOM 1005 C CA . TYR A 1 124 ? 2.762 21.266 9.438 1 96.06 124 TYR A CA 1
ATOM 1006 C C . TYR A 1 124 ? 3.697 21.188 10.641 1 96.06 124 TYR A C 1
ATOM 1008 O O . TYR A 1 124 ? 3.646 20.234 11.414 1 96.06 124 TYR A O 1
ATOM 1016 N N . VAL A 1 125 ? 4.48 22.234 10.766 1 97 125 VAL A N 1
ATOM 1017 C CA . VAL A 1 125 ? 5.391 22.359 11.898 1 97 125 VAL A CA 1
ATOM 1018 C C . VAL A 1 125 ? 4.742 23.219 12.984 1 97 125 VAL A C 1
ATOM 1020 O O . VAL A 1 125 ? 4.285 24.328 12.719 1 97 125 VAL A O 1
ATOM 1023 N N . GLN A 1 126 ? 4.797 22.594 14.148 1 94.94 126 GLN A N 1
ATOM 1024 C CA . GLN A 1 126 ? 4.273 23.312 15.305 1 94.94 126 GLN A CA 1
ATOM 1025 C C . GLN A 1 126 ? 5.34 24.203 15.938 1 94.94 126 GLN A C 1
ATOM 1027 O O . GLN A 1 126 ? 6.516 24.125 15.562 1 94.94 126 GLN A O 1
ATOM 1032 N N . THR A 1 127 ? 4.883 24.969 16.922 1 90.56 127 THR A N 1
ATOM 1033 C CA . THR A 1 127 ? 5.777 25.922 17.562 1 90.56 127 THR A CA 1
ATOM 1034 C C . THR A 1 127 ? 6.891 25.203 18.328 1 90.56 127 THR A C 1
ATOM 1036 O O . THR A 1 127 ? 8 25.719 18.453 1 90.56 127 THR A O 1
ATOM 1039 N N . ASP A 1 128 ? 6.656 24.031 18.734 1 89.44 128 ASP A N 1
ATOM 1040 C CA . ASP A 1 128 ? 7.641 23.281 19.516 1 89.44 128 ASP A CA 1
ATOM 1041 C C . ASP A 1 128 ? 8.508 22.406 18.609 1 89.44 128 ASP A C 1
ATOM 1043 O O . ASP A 1 128 ? 9.352 21.641 19.094 1 89.44 128 ASP A O 1
ATOM 1047 N N . GLY A 1 129 ? 8.25 22.516 17.312 1 89.38 129 GLY A N 1
ATOM 1048 C CA . GLY A 1 129 ? 9.047 21.734 16.391 1 89.38 129 GLY A CA 1
ATOM 1049 C C . GLY A 1 129 ? 8.406 20.422 16 1 89.38 129 GLY A C 1
ATOM 1050 O O . GLY A 1 129 ? 8.883 19.719 15.102 1 89.38 129 GLY A O 1
ATOM 1051 N N . ASP A 1 130 ? 7.367 20.125 16.656 1 94.06 130 ASP A N 1
ATOM 1052 C CA . ASP A 1 130 ? 6.648 18.891 16.328 1 94.06 130 ASP A CA 1
ATOM 1053 C C . ASP A 1 130 ? 5.977 19.016 14.961 1 94.06 130 ASP A C 1
ATOM 1055 O O . ASP A 1 130 ? 5.672 20.109 14.508 1 94.06 130 ASP A O 1
ATOM 1059 N N . VAL A 1 131 ? 5.828 17.844 14.289 1 96.62 131 VAL A N 1
ATOM 1060 C CA . VAL A 1 131 ? 5.188 17.859 12.984 1 96.62 131 VAL A CA 1
ATOM 1061 C C . VAL A 1 131 ? 3.84 17.141 13.062 1 96.62 131 VAL A C 1
ATOM 1063 O O . VAL A 1 131 ? 3.705 16.141 13.758 1 96.62 131 VAL A O 1
ATOM 1066 N N . ARG A 1 132 ? 2.873 17.656 12.43 1 95.38 132 ARG A N 1
ATOM 1067 C CA . ARG A 1 132 ? 1.532 17.078 12.398 1 95.38 132 ARG A CA 1
ATOM 1068 C C . ARG A 1 132 ? 0.966 17.062 10.984 1 95.38 132 ARG A C 1
ATOM 1070 O O . ARG A 1 132 ? 1.36 17.891 10.148 1 95.38 132 ARG A O 1
ATOM 1077 N N . VAL A 1 133 ? 0.024 16.109 10.719 1 93.25 133 VAL A N 1
ATOM 1078 C CA . VAL A 1 133 ? -0.548 15.898 9.391 1 93.25 133 VAL A CA 1
ATOM 1079 C C . VAL A 1 133 ? -1.934 16.531 9.32 1 93.25 133 VAL A C 1
ATOM 1081 O O . VAL A 1 133 ? -2.76 16.344 10.211 1 93.25 133 VAL A O 1
ATOM 1084 N N . ILE A 1 134 ? -2.205 17.25 8.273 1 87.38 134 ILE A N 1
ATOM 1085 C CA . ILE A 1 134 ? -3.488 17.938 8.18 1 87.38 134 ILE A CA 1
ATOM 1086 C C . ILE A 1 134 ? -4.449 17.125 7.312 1 87.38 134 ILE A C 1
ATOM 1088 O O . ILE A 1 134 ? -5.668 17.219 7.469 1 87.38 134 ILE A O 1
ATOM 1092 N N . ASP A 1 135 ? -3.965 16.312 6.359 1 80.31 135 ASP A N 1
ATOM 1093 C CA . ASP A 1 135 ? -4.781 15.48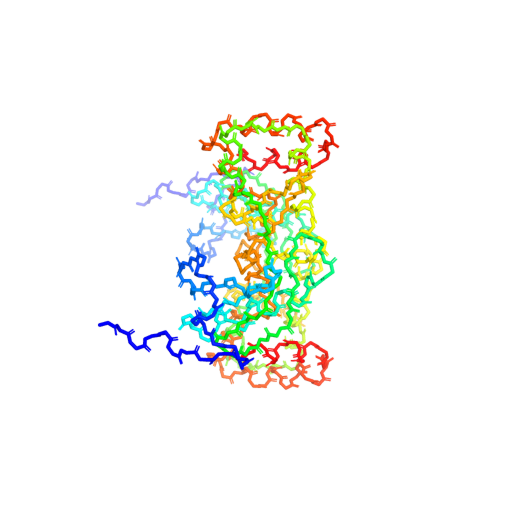4 5.48 1 80.31 135 ASP A CA 1
ATOM 1094 C C . ASP A 1 135 ? -4.207 14.078 5.367 1 80.31 135 ASP A C 1
ATOM 1096 O O . ASP A 1 135 ? -3.27 13.836 4.602 1 80.31 135 ASP A O 1
ATOM 1100 N N . PRO A 1 136 ? -4.789 13.188 6.059 1 78.88 136 PRO A N 1
ATOM 1101 C CA . PRO A 1 136 ? -4.234 11.828 6.066 1 78.88 136 PRO A CA 1
ATOM 1102 C C . PRO A 1 136 ? -4.727 10.984 4.895 1 78.88 136 PRO A C 1
ATOM 1104 O O . PRO A 1 136 ? -4.277 9.844 4.719 1 78.88 136 PRO A O 1
ATOM 1107 N N . ARG A 1 137 ? -5.68 11.414 4.145 1 68.31 137 ARG A N 1
ATOM 1108 C CA . ARG A 1 137 ? -6.363 10.602 3.148 1 68.31 137 ARG A CA 1
ATOM 1109 C C . ARG A 1 137 ? -5.363 9.922 2.217 1 68.31 137 ARG A C 1
ATOM 1111 O O . ARG A 1 137 ? -5.512 8.742 1.887 1 68.31 137 ARG A O 1
ATOM 1118 N N . LYS A 1 138 ? -4.43 10.625 1.823 1 61.28 138 LYS A N 1
ATOM 1119 C CA . LYS A 1 138 ? -3.533 10.094 0.799 1 61.28 138 LYS A CA 1
ATOM 1120 C C . LYS A 1 138 ? -2.578 9.055 1.386 1 61.28 138 LYS A C 1
ATOM 1122 O O . LYS A 1 138 ? -2.047 8.219 0.659 1 61.28 138 LYS A O 1
ATOM 1127 N N . VAL A 1 139 ? -2.393 9.18 2.697 1 59.19 139 VAL A N 1
ATOM 1128 C CA . VAL A 1 139 ? -1.482 8.234 3.342 1 59.19 139 VAL A CA 1
ATOM 1129 C C . VAL A 1 139 ? -2.174 6.887 3.52 1 59.19 139 VAL A C 1
ATOM 1131 O O . VAL A 1 139 ? -1.523 5.84 3.49 1 59.19 139 VAL A O 1
ATOM 1134 N N . PHE A 1 140 ? -3.457 6.867 3.809 1 56.44 140 PHE A N 1
ATOM 1135 C CA . PHE A 1 140 ? -4.164 5.656 4.207 1 56.44 140 PHE A CA 1
ATOM 1136 C C . PHE A 1 140 ? -4.711 4.922 2.99 1 56.44 140 PHE A C 1
ATOM 1138 O O . PHE A 1 140 ? -4.98 3.719 3.051 1 56.44 140 PHE A O 1
ATOM 1145 N N . GLU A 1 141 ? -5.133 5.594 2.029 1 50.75 141 GLU A N 1
ATOM 1146 C CA . GLU A 1 141 ? -5.945 4.965 0.991 1 50.75 141 GLU A CA 1
ATOM 1147 C C . GLU A 1 141 ? -5.477 3.537 0.717 1 50.75 141 GLU A C 1
ATOM 1149 O O . GLU A 1 141 ? -6.293 2.654 0.445 1 50.75 141 GLU A O 1
ATOM 1154 N N . ARG A 1 142 ? -4.25 3.312 0.478 1 46.31 142 ARG A N 1
ATOM 1155 C CA . ARG A 1 142 ? -4.184 2.076 -0.296 1 46.31 142 ARG A CA 1
ATOM 1156 C C . ARG A 1 142 ? -4.207 0.856 0.618 1 46.31 142 ARG A C 1
ATOM 1158 O O . ARG A 1 142 ? -3.652 -0.191 0.278 1 46.31 142 ARG A O 1
ATOM 1165 N N . SER A 1 143 ? -4.352 1.048 1.873 1 46.94 143 SER A N 1
ATOM 1166 C CA . SER A 1 143 ? -4.434 -0.206 2.615 1 46.94 143 SER A CA 1
ATOM 1167 C C . SER A 1 143 ? -5.57 -1.083 2.094 1 46.94 143 SER A C 1
ATOM 1169 O O . SER A 1 143 ? -6.742 -0.729 2.219 1 46.94 143 SER A O 1
ATOM 1171 N N . LEU A 1 144 ? -5.57 -1.522 0.95 1 49 144 LEU A N 1
ATOM 1172 C CA . LEU A 1 144 ? -6.707 -2.311 0.49 1 49 144 LEU A CA 1
ATOM 1173 C C . LEU A 1 144 ? -7.07 -3.389 1.507 1 49 144 LEU A C 1
ATOM 1175 O O . LEU A 1 144 ? -6.223 -4.207 1.878 1 49 144 LEU A O 1
ATOM 1179 N N . SER A 1 145 ? -7.984 -3.029 2.471 1 55.66 145 SER A N 1
ATOM 1180 C CA . SER A 1 145 ? -8.547 -3.961 3.445 1 55.66 145 SER A CA 1
ATOM 1181 C C . SER A 1 145 ? -9.227 -5.141 2.756 1 55.66 145 SER A C 1
ATOM 1183 O O . SER A 1 145 ? -9.531 -6.145 3.398 1 55.66 145 SER A O 1
ATOM 1185 N N . TYR A 1 146 ? -9.508 -5.176 1.553 1 65.25 146 TYR A N 1
ATOM 1186 C CA . TYR A 1 146 ? -10.125 -6.34 0.915 1 65.25 146 TYR A CA 1
ATOM 1187 C C . TYR A 1 146 ? -9.516 -6.586 -0.462 1 65.25 146 TYR A C 1
ATOM 1189 O O . TYR A 1 146 ? -9.062 -5.648 -1.126 1 65.25 146 TYR A O 1
ATOM 1197 N N . PRO A 1 147 ? -9.438 -7.836 -0.829 1 80.75 147 PRO A N 1
ATOM 1198 C CA . PRO A 1 147 ? -8.867 -8.164 -2.137 1 80.75 147 PRO A CA 1
ATOM 1199 C C . PRO A 1 147 ? -9.789 -7.785 -3.295 1 80.75 147 PRO A C 1
ATOM 1201 O O . PRO A 1 147 ? -10.5 -8.641 -3.824 1 80.75 147 PRO A O 1
ATOM 1204 N N . ARG A 1 148 ? -9.648 -6.523 -3.699 1 79.62 148 ARG A N 1
ATOM 1205 C CA . ARG A 1 148 ? -10.555 -5.938 -4.676 1 79.62 148 ARG A CA 1
ATOM 1206 C C . ARG A 1 148 ? -10.453 -6.652 -6.02 1 79.62 148 ARG A C 1
ATOM 1208 O O . ARG A 1 148 ? -11.469 -6.961 -6.645 1 79.62 148 ARG A O 1
ATOM 1215 N N . SER A 1 149 ? -9.273 -6.871 -6.531 1 84.12 149 SER A N 1
ATOM 1216 C CA . SER A 1 149 ? -9.07 -7.523 -7.824 1 84.12 149 SER A CA 1
ATOM 1217 C C . SER A 1 149 ? -9.617 -8.945 -7.812 1 84.12 149 SER A C 1
ATOM 1219 O O . SER A 1 149 ? -10.242 -9.383 -8.781 1 84.12 149 SER A O 1
ATOM 1221 N N . ILE A 1 150 ? -9.453 -9.625 -6.719 1 89 150 ILE A N 1
ATOM 1222 C CA . ILE A 1 150 ? -9.984 -10.984 -6.594 1 89 150 ILE A CA 1
ATOM 1223 C C . ILE A 1 150 ? -11.508 -10.945 -6.625 1 89 150 ILE A C 1
ATOM 1225 O O . ILE A 1 150 ? -12.141 -11.727 -7.344 1 89 150 ILE A O 1
ATOM 1229 N N . PHE A 1 151 ? -12.078 -9.984 -5.965 1 88.5 151 PHE A N 1
ATOM 1230 C CA . PHE A 1 151 ? -13.531 -9.867 -5.922 1 88.5 151 PHE A CA 1
ATOM 1231 C C . PHE A 1 151 ? -14.086 -9.547 -7.301 1 88.5 151 PHE A C 1
ATOM 1233 O O . PHE A 1 151 ? -15.078 -10.133 -7.73 1 88.5 151 PHE A O 1
ATOM 1240 N N . LYS A 1 152 ? -13.422 -8.664 -7.906 1 88.44 152 LYS A N 1
ATOM 1241 C CA . LYS A 1 152 ? -13.844 -8.281 -9.25 1 88.44 152 LYS A CA 1
ATOM 1242 C C . LYS A 1 152 ? -13.852 -9.484 -10.188 1 88.44 152 LYS A C 1
ATOM 1244 O O . LYS A 1 152 ? -14.812 -9.695 -10.93 1 88.44 152 LYS A O 1
ATOM 1249 N N . ASP A 1 153 ? -12.781 -10.281 -10.141 1 93.38 153 ASP A N 1
ATOM 1250 C CA . ASP A 1 153 ? -12.664 -11.438 -11.023 1 93.38 153 ASP A CA 1
ATOM 1251 C C . ASP A 1 153 ? -13.68 -12.516 -10.656 1 93.38 153 ASP A C 1
ATOM 1253 O O . ASP A 1 153 ? -14.258 -13.164 -11.531 1 93.38 153 ASP A O 1
ATOM 1257 N N . LEU A 1 154 ? -13.953 -12.695 -9.406 1 94.56 154 LEU A N 1
ATOM 1258 C CA . LEU A 1 154 ? -14.93 -13.68 -8.961 1 94.56 154 LEU A CA 1
ATOM 1259 C C . LEU A 1 154 ? -16.344 -13.281 -9.383 1 94.56 154 LEU A C 1
ATOM 1261 O O . LEU A 1 154 ? -17.172 -14.133 -9.688 1 94.56 154 LEU A O 1
ATOM 1265 N N . LYS A 1 155 ? -16.562 -12.008 -9.352 1 93.25 155 LYS A N 1
ATOM 1266 C CA . LYS A 1 155 ? -17.844 -11.5 -9.828 1 93.25 155 LYS A CA 1
ATOM 1267 C C . LYS A 1 155 ? -18.047 -11.797 -11.312 1 93.25 155 LYS A C 1
ATOM 1269 O O . LYS A 1 155 ? -19.109 -12.242 -11.719 1 93.25 155 LYS A O 1
ATOM 1274 N N . LYS A 1 156 ? -17 -11.57 -12.062 1 93.81 156 LYS A N 1
ATOM 1275 C CA . LYS A 1 156 ? -17.047 -11.852 -13.492 1 93.81 156 LYS A CA 1
ATOM 1276 C C . LYS A 1 156 ? -17.312 -13.328 -13.758 1 93.81 156 LYS A C 1
ATOM 1278 O O . LYS A 1 156 ? -17.953 -13.688 -14.75 1 93.81 156 LYS A O 1
ATOM 1283 N N . LEU A 1 157 ? -16.906 -14.133 -12.828 1 95.31 157 LEU A N 1
ATOM 1284 C CA . LEU A 1 157 ? -17.078 -15.578 -12.961 1 95.31 157 LEU A CA 1
ATOM 1285 C C . LEU A 1 157 ? -18.391 -16.031 -12.336 1 95.31 157 LEU A C 1
ATOM 1287 O O . LEU A 1 157 ? -18.719 -17.219 -12.336 1 95.31 157 LEU A O 1
ATOM 1291 N N . SER A 1 158 ? -19.125 -15.086 -11.703 1 95.75 158 SER A N 1
ATOM 1292 C CA . SER A 1 158 ? -20.438 -15.32 -11.109 1 95.75 158 SER A CA 1
ATOM 1293 C C . SER A 1 158 ? -20.344 -16.266 -9.914 1 95.75 158 SER A C 1
ATOM 1295 O O . SER A 1 158 ? -21.234 -17.062 -9.688 1 95.75 158 SER A O 1
ATOM 1297 N N . VAL A 1 159 ? -19.203 -16.156 -9.203 1 95.62 159 VAL A N 1
ATOM 1298 C CA . VAL A 1 159 ? -19.078 -17.047 -8.062 1 95.62 159 VAL A CA 1
ATOM 1299 C C . VAL A 1 159 ? -18.766 -16.25 -6.805 1 95.62 159 VAL A C 1
ATOM 1301 O O . VAL A 1 159 ? -18.453 -16.812 -5.754 1 95.62 159 VAL A O 1
ATOM 1304 N N . LEU A 1 160 ? -18.812 -14.984 -6.898 1 94.06 160 LEU A N 1
ATOM 1305 C CA . LEU A 1 160 ? -18.484 -14.141 -5.754 1 94.06 160 LEU A CA 1
ATOM 1306 C C . LEU A 1 160 ? -19.422 -14.422 -4.586 1 94.06 160 LEU A C 1
ATOM 1308 O O . LEU A 1 160 ? -18.984 -14.508 -3.439 1 94.06 160 LEU A O 1
ATOM 1312 N N . SER A 1 161 ? -20.719 -14.57 -4.828 1 93.75 161 SER A N 1
ATOM 1313 C CA . SER A 1 161 ? -21.703 -14.82 -3.773 1 93.75 161 SER A CA 1
ATOM 1314 C C . SER A 1 161 ? -21.391 -16.109 -3.027 1 93.75 161 SER A C 1
ATOM 1316 O O . SER A 1 161 ? -21.438 -16.156 -1.797 1 93.75 161 SER A O 1
ATOM 1318 N N . LYS A 1 162 ? -21.078 -17.094 -3.795 1 95.12 162 LYS A N 1
ATOM 1319 C CA . LYS A 1 162 ? -20.719 -18.375 -3.186 1 95.12 162 LYS A CA 1
ATOM 1320 C C . LYS A 1 162 ? -19.438 -18.25 -2.355 1 95.12 162 LYS A C 1
ATOM 1322 O O . LYS A 1 162 ? -19.359 -18.781 -1.249 1 95.12 162 LYS A O 1
ATOM 1327 N N . PHE A 1 163 ? -18.5 -17.562 -2.898 1 95.38 163 PHE A N 1
ATOM 1328 C CA . PHE A 1 163 ? -17.25 -17.328 -2.191 1 95.38 163 PHE A CA 1
ATOM 1329 C C . PHE A 1 163 ? -17.5 -16.641 -0.856 1 95.38 163 PHE A C 1
ATOM 1331 O O . PHE A 1 163 ? -17.016 -17.094 0.184 1 95.38 163 PH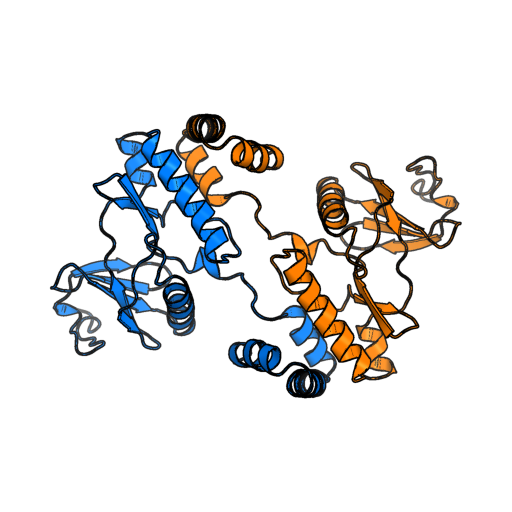E A O 1
ATOM 1338 N N . MET A 1 164 ? -18.266 -15.648 -0.886 1 92.56 164 MET A N 1
ATOM 1339 C CA . MET A 1 164 ? -18.5 -14.859 0.32 1 92.56 164 MET A CA 1
ATOM 1340 C C . MET A 1 164 ? -19.297 -15.656 1.341 1 92.56 164 MET A C 1
ATOM 1342 O O . MET A 1 164 ? -19.109 -15.5 2.547 1 92.56 164 MET A O 1
ATOM 1346 N N . ARG A 1 165 ? -20.156 -16.547 0.909 1 93.44 165 ARG A N 1
ATOM 1347 C CA . ARG A 1 165 ? -20.891 -17.422 1.814 1 93.44 165 ARG A CA 1
ATOM 1348 C C . ARG A 1 165 ? -19.953 -18.359 2.547 1 93.44 165 ARG A C 1
ATOM 1350 O O . ARG A 1 165 ? -20.078 -18.562 3.756 1 93.44 165 ARG A O 1
ATOM 1357 N N . ILE A 1 166 ? -19.031 -18.891 1.788 1 93.75 166 ILE A N 1
ATOM 1358 C CA . ILE A 1 166 ? -18.047 -19.797 2.377 1 93.75 166 ILE A CA 1
ATOM 1359 C C . ILE A 1 166 ? -17.188 -19.047 3.389 1 93.75 166 ILE A C 1
ATOM 1361 O O . ILE A 1 166 ? -16.938 -19.531 4.492 1 93.75 166 ILE A O 1
ATOM 1365 N N . VAL A 1 167 ? -16.766 -17.812 3.02 1 91.25 167 VAL A N 1
ATOM 1366 C CA . VAL A 1 167 ? -15.953 -16.984 3.916 1 91.25 167 VAL A CA 1
ATOM 1367 C C . VAL A 1 167 ? -16.75 -16.688 5.184 1 91.25 167 VAL A C 1
ATOM 1369 O O . VAL A 1 167 ? -16.203 -16.734 6.289 1 91.25 167 VAL A O 1
ATOM 1372 N N . GLN A 1 168 ? -18.016 -16.453 5.051 1 91 168 GLN A N 1
ATOM 1373 C CA . GLN A 1 168 ? -18.875 -16.156 6.191 1 91 168 GLN A CA 1
ATOM 1374 C C . GLN A 1 168 ? -18.938 -17.344 7.156 1 91 168 GLN A C 1
ATOM 1376 O O . GLN A 1 168 ? -18.891 -17.156 8.375 1 91 168 GLN A O 1
ATOM 1381 N N . GLU A 1 169 ? -18.938 -18.5 6.617 1 93.25 169 GLU A N 1
ATOM 1382 C CA . GLU A 1 169 ? -19.047 -19.719 7.41 1 93.25 169 GLU A CA 1
ATOM 1383 C C . GLU A 1 169 ? -17.734 -20.062 8.094 1 93.25 169 GLU A C 1
ATOM 1385 O O . GLU A 1 169 ? -17.719 -20.422 9.273 1 93.25 169 GLU A O 1
ATOM 1390 N N . ASP A 1 170 ? -16.656 -19.922 7.414 1 91.81 170 ASP A N 1
ATOM 1391 C CA . ASP A 1 170 ? -15.383 -20.453 7.898 1 91.81 170 ASP A CA 1
ATOM 1392 C C . ASP A 1 170 ? -14.523 -19.359 8.516 1 91.81 170 ASP A C 1
ATOM 1394 O O . ASP A 1 170 ? -13.656 -19.641 9.352 1 91.81 170 ASP A O 1
ATOM 1398 N N . TYR A 1 171 ? -14.703 -18.125 8.031 1 89.19 171 TYR A N 1
ATOM 1399 C CA . TYR A 1 171 ? -13.922 -16.984 8.5 1 89.19 171 TYR A CA 1
ATOM 1400 C C . TYR A 1 171 ? -14.82 -15.789 8.797 1 89.19 171 TYR A C 1
ATOM 1402 O O . TYR A 1 171 ? -14.703 -14.734 8.156 1 89.19 171 TYR A O 1
ATOM 1410 N N . PRO A 1 172 ? -15.633 -15.914 9.844 1 87.75 172 PRO A N 1
ATOM 1411 C CA . PRO A 1 172 ? -16.641 -14.891 10.117 1 87.75 172 PRO A CA 1
ATOM 1412 C C . PRO A 1 172 ? -16.031 -13.508 10.344 1 87.75 172 PRO A C 1
ATOM 1414 O O . PRO A 1 172 ? -16.578 -12.5 9.898 1 87.75 172 PRO A O 1
ATOM 1417 N N . ASP A 1 173 ? -14.891 -13.445 11.055 1 81.44 173 ASP A N 1
ATOM 1418 C CA . ASP A 1 173 ? -14.258 -12.156 11.32 1 81.44 173 ASP A CA 1
ATOM 1419 C C . ASP A 1 173 ? -13.742 -11.531 10.023 1 81.44 173 ASP A C 1
ATOM 1421 O O . ASP A 1 173 ? -13.875 -10.32 9.82 1 81.44 173 ASP A O 1
ATOM 1425 N N . LEU A 1 174 ? -13.25 -12.32 9.195 1 81.06 174 LEU A N 1
ATOM 1426 C CA . LEU A 1 174 ? -12.766 -11.844 7.902 1 81.06 174 LEU A CA 1
ATOM 1427 C C . LEU A 1 174 ? -13.922 -11.391 7.016 1 81.06 174 LEU A C 1
ATOM 1429 O O . LEU A 1 174 ? -13.805 -10.398 6.301 1 81.06 174 LEU A O 1
ATOM 1433 N N . TYR A 1 175 ? -15.016 -12.164 7.078 1 85.81 175 TYR A N 1
ATOM 1434 C CA . TYR A 1 175 ? -16.203 -11.812 6.316 1 85.81 175 TYR A CA 1
ATOM 1435 C C . TYR A 1 175 ? -16.703 -10.422 6.703 1 85.81 175 TYR A C 1
ATOM 1437 O O . TYR A 1 175 ? -17.047 -9.617 5.836 1 85.81 175 TYR A O 1
ATOM 1445 N N . LYS A 1 176 ? -16.734 -10.164 7.961 1 79 176 LYS A N 1
ATOM 1446 C CA . LYS A 1 176 ? -17.172 -8.859 8.453 1 79 176 LYS A CA 1
ATOM 1447 C C . LYS A 1 176 ? -16.266 -7.746 7.938 1 79 176 LYS A C 1
ATOM 1449 O O . LYS A 1 176 ? -16.75 -6.68 7.543 1 79 176 LYS A O 1
ATOM 1454 N N . GLN A 1 177 ? -15.047 -8.047 7.883 1 72.25 177 GLN A N 1
ATOM 1455 C CA . GLN A 1 177 ? -14.062 -7.074 7.422 1 72.25 177 GLN A CA 1
ATOM 1456 C C . GLN A 1 177 ? -14.211 -6.812 5.926 1 72.25 177 GLN A C 1
ATOM 1458 O O . GLN A 1 177 ? -14.133 -5.668 5.477 1 72.25 177 GLN A O 1
ATOM 1463 N N . TRP A 1 178 ? -14.484 -7.855 5.133 1 79.56 178 TRP A N 1
ATOM 1464 C CA . TRP A 1 178 ? -14.531 -7.758 3.68 1 79.56 178 TRP A CA 1
ATOM 1465 C C . TRP A 1 178 ? -15.891 -7.254 3.209 1 79.56 178 TRP A C 1
ATOM 1467 O O . TRP A 1 178 ? -16 -6.617 2.158 1 79.56 178 TRP A O 1
ATOM 1477 N N . ASN A 1 179 ? -16.875 -7.578 3.941 1 74.06 179 ASN A N 1
ATOM 1478 C CA . ASN A 1 179 ? -18.234 -7.219 3.553 1 74.06 179 ASN A CA 1
ATOM 1479 C C . ASN A 1 179 ? -18.547 -5.762 3.869 1 74.06 179 ASN A C 1
ATOM 1481 O O . ASN A 1 179 ? -19.375 -5.141 3.205 1 74.06 179 ASN A O 1
ATOM 1485 N N . LYS A 1 180 ? -18.094 -5.25 4.922 1 57.12 180 LYS A N 1
ATOM 1486 C CA . LYS A 1 180 ? -18.312 -3.852 5.289 1 57.12 180 LYS A CA 1
ATOM 1487 C C . LYS A 1 180 ? -17.766 -2.912 4.223 1 57.12 180 LYS A C 1
ATOM 1489 O O . LYS A 1 180 ? -18.344 -1.862 3.949 1 57.12 180 LYS A O 1
ATOM 1494 N N . ARG A 1 181 ? -16.859 -3.336 3.566 1 52.31 181 ARG A N 1
ATOM 1495 C CA . ARG A 1 181 ? -16.141 -2.416 2.684 1 52.31 181 ARG A CA 1
ATOM 1496 C C . ARG A 1 181 ? -16.562 -2.613 1.231 1 52.31 181 ARG A C 1
ATOM 1498 O O . ARG A 1 181 ? -16.25 -1.788 0.371 1 52.31 181 ARG A O 1
ATOM 1505 N N . ARG A 1 182 ? -17.219 -3.684 0.898 1 49.12 182 ARG A N 1
ATOM 1506 C CA . ARG A 1 182 ? -17.797 -3.842 -0.433 1 49.12 182 ARG A CA 1
ATOM 1507 C C . ARG A 1 182 ? -18.953 -2.873 -0.648 1 49.12 182 ARG A C 1
ATOM 1509 O O . ARG A 1 182 ? -19.25 -2.484 -1.782 1 49.12 182 ARG A O 1
ATOM 1516 N N . LYS A 1 183 ? -19.453 -2.25 0.483 1 40.03 183 LYS A N 1
ATOM 1517 C CA . LYS A 1 183 ? -20.594 -1.332 0.385 1 40.03 183 LYS A CA 1
ATOM 1518 C C . LYS A 1 183 ? -20.125 0.12 0.376 1 40.03 183 LYS A C 1
ATOM 1520 O O . LYS A 1 183 ? -19.094 0.451 0.982 1 40.03 183 LYS A O 1
ATOM 1525 N N . MET B 1 1 ? 14.281 -16.359 -40.531 1 30.89 1 MET B N 1
ATOM 1526 C CA . MET B 1 1 ? 14.352 -17.359 -39.469 1 30.89 1 MET B CA 1
ATOM 1527 C C . MET B 1 1 ? 15.016 -16.781 -38.219 1 30.89 1 MET B C 1
ATOM 1529 O O . MET B 1 1 ? 16.219 -16.531 -38.219 1 30.89 1 MET B O 1
ATOM 1533 N N . ASN B 1 2 ? 14.445 -15.742 -37.406 1 36.47 2 ASN B N 1
ATOM 1534 C CA . ASN B 1 2 ? 14.898 -14.633 -36.562 1 36.47 2 ASN B CA 1
ATOM 1535 C C . ASN B 1 2 ? 15.82 -15.109 -35.438 1 36.47 2 ASN B C 1
ATOM 1537 O O . ASN B 1 2 ? 15.641 -16.203 -34.906 1 36.47 2 ASN B O 1
ATOM 1541 N N . ASN B 1 3 ? 17.094 -14.688 -35.281 1 42.19 3 ASN B N 1
ATOM 1542 C CA . ASN B 1 3 ? 18.328 -14.852 -34.5 1 42.19 3 ASN B CA 1
ATOM 1543 C C . ASN B 1 3 ? 18.047 -14.891 -33 1 42.19 3 ASN B C 1
ATOM 1545 O O . ASN B 1 3 ? 18.938 -14.617 -32.188 1 42.19 3 ASN B O 1
ATOM 1549 N N . SER B 1 4 ? 16.891 -14.656 -32.562 1 44.75 4 SER B N 1
ATOM 1550 C CA . SER B 1 4 ? 16.469 -14.484 -31.172 1 44.75 4 SER B CA 1
ATOM 1551 C C . SER B 1 4 ? 16.734 -15.742 -30.359 1 44.75 4 SER B C 1
ATOM 1553 O O . SER B 1 4 ? 16.688 -15.719 -29.125 1 44.75 4 SER B O 1
ATOM 1555 N N . MET B 1 5 ? 16.922 -16.891 -30.969 1 50.56 5 MET B N 1
ATOM 1556 C CA . MET B 1 5 ? 16.969 -18.219 -30.359 1 50.56 5 MET B CA 1
ATOM 1557 C C . MET B 1 5 ? 18.328 -18.469 -29.719 1 50.56 5 MET B C 1
ATOM 1559 O O . MET B 1 5 ? 18.531 -19.516 -29.094 1 50.56 5 MET B O 1
ATOM 1563 N N . ASP B 1 6 ? 19.375 -17.859 -30.234 1 57.41 6 ASP B N 1
ATOM 1564 C CA . ASP B 1 6 ? 20.703 -18.219 -29.734 1 57.41 6 ASP B CA 1
ATOM 1565 C C . ASP B 1 6 ? 21.016 -17.5 -28.422 1 57.41 6 ASP B C 1
ATOM 1567 O O . ASP B 1 6 ? 22.188 -17.266 -28.094 1 57.41 6 ASP B O 1
ATOM 1571 N N . LYS B 1 7 ? 19.984 -17.141 -27.641 1 73.5 7 LYS B N 1
ATOM 1572 C CA . LYS B 1 7 ? 20.312 -16.375 -26.438 1 73.5 7 LYS B CA 1
ATOM 1573 C C . LYS B 1 7 ? 20.547 -17.297 -25.25 1 73.5 7 LYS B C 1
ATOM 1575 O O . LYS B 1 7 ? 19.812 -18.266 -25.047 1 73.5 7 LYS B O 1
ATOM 1580 N N . LYS B 1 8 ? 21.781 -17.141 -24.672 1 83.44 8 LYS B N 1
ATOM 1581 C CA . LYS B 1 8 ? 22.188 -17.906 -23.484 1 83.44 8 LYS B CA 1
ATOM 1582 C C . LYS B 1 8 ? 22.062 -17.062 -22.219 1 83.44 8 LYS B C 1
ATOM 1584 O O . LYS B 1 8 ? 22.438 -15.883 -22.219 1 83.44 8 LYS B O 1
ATOM 1589 N N . TYR B 1 9 ? 21.375 -17.688 -21.375 1 89.12 9 TYR B N 1
ATOM 1590 C CA . TYR B 1 9 ? 21.266 -17.125 -20.031 1 89.12 9 TYR B CA 1
ATOM 1591 C C . TYR B 1 9 ? 21.672 -18.156 -18.969 1 89.12 9 TYR B C 1
ATOM 1593 O O . TYR B 1 9 ? 21.219 -19.297 -19 1 89.12 9 TYR B O 1
ATOM 1601 N N . PHE B 1 10 ? 22.547 -17.812 -18 1 91.06 10 PHE B N 1
ATOM 1602 C CA . PHE B 1 10 ? 23 -18.719 -16.953 1 91.06 10 PHE B CA 1
ATOM 1603 C C . PHE B 1 10 ? 23.625 -19.969 -17.562 1 91.06 10 PHE B C 1
ATOM 1605 O O . PHE B 1 10 ? 23.484 -21.062 -17.031 1 91.06 10 PHE B O 1
ATOM 1612 N N . GLY B 1 11 ? 24.188 -19.875 -18.688 1 89.19 11 GLY B N 1
ATOM 1613 C CA . GLY B 1 11 ? 24.781 -21.016 -19.375 1 89.19 11 GLY B CA 1
ATOM 1614 C C . GLY B 1 11 ? 23.75 -21.922 -20.031 1 89.19 11 GLY B C 1
ATOM 1615 O O . GLY B 1 11 ? 24.094 -22.984 -20.547 1 89.19 11 GLY B O 1
ATOM 1616 N N . ILE B 1 12 ? 22.531 -21.516 -19.969 1 90.38 12 ILE B N 1
ATOM 1617 C CA . ILE B 1 12 ? 21.453 -22.297 -20.547 1 90.38 12 ILE B CA 1
ATOM 1618 C C . ILE B 1 12 ? 21.062 -21.719 -21.906 1 90.38 12 ILE B C 1
ATOM 1620 O O . ILE B 1 12 ? 20.828 -20.516 -22.047 1 90.38 12 ILE B O 1
ATOM 1624 N N . ASP B 1 13 ? 21.031 -22.625 -22.891 1 92.19 13 ASP B N 1
ATOM 1625 C CA . ASP B 1 13 ? 20.562 -22.219 -24.203 1 92.19 13 ASP B CA 1
ATOM 1626 C C . ASP B 1 13 ? 19.031 -22.266 -24.281 1 92.19 13 ASP B C 1
ATOM 1628 O O . ASP B 1 13 ? 18.438 -23.328 -24.062 1 92.19 13 ASP B O 1
ATOM 1632 N N . LEU B 1 14 ? 18.406 -21.25 -24.672 1 93.06 14 LEU B N 1
ATOM 1633 C CA . LEU B 1 14 ? 16.953 -21.156 -24.688 1 93.06 14 LEU B CA 1
ATOM 1634 C C . LEU B 1 14 ? 16.375 -22.141 -25.688 1 93.06 14 LEU B C 1
ATOM 1636 O O . LEU B 1 14 ? 15.219 -22.562 -25.547 1 93.06 14 LEU B O 1
ATOM 1640 N N . LYS B 1 15 ? 17.172 -22.453 -26.703 1 92.31 15 LYS B N 1
ATOM 1641 C CA . LYS B 1 15 ? 16.703 -23.391 -27.719 1 92.31 15 LYS B CA 1
ATOM 1642 C C . LYS B 1 15 ? 16.406 -24.75 -27.094 1 92.31 15 LYS B C 1
ATOM 1644 O O . LYS B 1 15 ? 15.656 -25.547 -27.672 1 92.31 15 LYS B O 1
ATOM 1649 N N . ASP B 1 16 ? 17.078 -24.969 -25.969 1 93.94 16 ASP B N 1
ATOM 1650 C CA . ASP B 1 16 ? 16.875 -26.25 -25.281 1 93.94 16 ASP B CA 1
ATOM 1651 C C . ASP B 1 16 ? 15.695 -26.172 -24.328 1 93.94 16 ASP B C 1
ATOM 1653 O O . ASP B 1 16 ? 15.391 -27.141 -23.625 1 93.94 16 ASP B O 1
ATOM 1657 N N . CYS B 1 17 ? 15.062 -25.078 -24.266 1 95.62 17 CYS B N 1
ATOM 1658 C CA . CYS B 1 17 ? 13.953 -24.859 -23.344 1 95.62 17 CYS B CA 1
ATOM 1659 C C . CYS B 1 17 ? 12.625 -24.797 -24.109 1 95.62 17 CYS B C 1
ATOM 1661 O O . CYS B 1 17 ? 12.609 -24.641 -25.328 1 95.62 17 CYS B O 1
ATOM 1663 N N . LYS B 1 18 ? 11.633 -25.078 -23.422 1 96.19 18 LYS B N 1
ATOM 1664 C CA . LYS B 1 18 ? 10.297 -24.984 -24 1 96.19 18 LYS B CA 1
ATOM 1665 C C . LYS B 1 18 ? 9.664 -23.625 -23.719 1 96.19 18 LYS B C 1
ATOM 1667 O O . LYS B 1 18 ? 9.562 -23.203 -22.562 1 96.19 18 LYS B O 1
ATOM 1672 N N . PHE B 1 19 ? 9.219 -23.031 -24.766 1 95 19 PHE B N 1
ATOM 1673 C CA . PHE B 1 19 ? 8.555 -21.75 -24.625 1 95 19 PHE B CA 1
ATOM 1674 C C . PHE B 1 19 ? 7.199 -21.906 -23.938 1 95 19 PHE B C 1
ATOM 1676 O O . PHE B 1 19 ? 6.387 -22.734 -24.359 1 95 19 PHE B O 1
ATOM 1683 N N . ILE B 1 20 ? 6.945 -21.188 -22.891 1 92.44 20 ILE B N 1
ATOM 1684 C CA . ILE B 1 20 ? 5.691 -21.25 -22.141 1 92.44 20 ILE B CA 1
ATOM 1685 C C . ILE B 1 20 ? 4.797 -20.078 -22.547 1 92.44 20 ILE B C 1
ATOM 1687 O O . ILE B 1 20 ? 3.605 -20.25 -22.797 1 92.44 20 ILE B O 1
ATOM 1691 N N . GLY B 1 21 ? 5.398 -18.891 -22.531 1 89.81 21 GLY B N 1
ATOM 1692 C CA . GLY B 1 21 ? 4.594 -17.719 -22.891 1 89.81 21 GLY B CA 1
ATOM 1693 C C . GLY B 1 21 ? 5.355 -16.422 -22.797 1 89.81 21 GLY B C 1
ATOM 1694 O O . GLY B 1 21 ? 6.512 -16.391 -22.375 1 89.81 21 GLY B O 1
ATOM 1695 N N . LYS B 1 22 ? 4.652 -15.414 -23.375 1 88.88 22 LYS B N 1
ATOM 1696 C CA . LYS B 1 22 ? 5.203 -14.062 -23.344 1 88.88 22 LYS B CA 1
ATOM 1697 C C . LYS B 1 22 ? 4.156 -13.047 -22.875 1 88.88 22 LYS B C 1
ATOM 1699 O O . LYS B 1 22 ? 2.998 -13.109 -23.297 1 88.88 22 LYS B O 1
ATOM 1704 N N . GLY B 1 23 ? 4.559 -12.273 -21.953 1 80.75 23 GLY B N 1
ATOM 1705 C CA . GLY B 1 23 ? 3.672 -11.211 -21.5 1 80.75 23 GLY B CA 1
ATOM 1706 C C . GLY B 1 23 ? 4.32 -9.836 -21.531 1 80.75 23 GLY B C 1
ATOM 1707 O O . GLY B 1 23 ? 5.316 -9.633 -22.219 1 80.75 23 GLY B O 1
ATOM 1708 N N . ARG B 1 24 ? 3.699 -8.93 -20.766 1 76.38 24 ARG B N 1
ATOM 1709 C CA . ARG B 1 24 ? 4.148 -7.543 -20.75 1 76.38 24 ARG B CA 1
ATOM 1710 C C . ARG B 1 24 ? 5.559 -7.434 -20.172 1 76.38 24 ARG B C 1
ATOM 1712 O O . ARG B 1 24 ? 6.352 -6.598 -20.625 1 76.38 24 ARG B O 1
ATOM 1719 N N . GLN B 1 25 ? 5.875 -8.328 -19.328 1 83.31 25 GLN B N 1
ATOM 1720 C CA . GLN B 1 25 ? 7.145 -8.195 -18.609 1 83.31 25 GLN B CA 1
ATOM 1721 C C . GLN B 1 25 ? 8.258 -8.953 -19.328 1 83.31 25 GLN B C 1
ATOM 1723 O O . GLN B 1 25 ? 9.438 -8.617 -19.188 1 83.31 25 GLN B O 1
ATOM 1728 N N . GLY B 1 26 ? 7.84 -9.984 -19.984 1 90.81 26 GLY B N 1
ATOM 1729 C CA . GLY B 1 26 ? 8.867 -10.758 -20.656 1 90.81 26 GLY B CA 1
ATOM 1730 C C . GLY B 1 26 ? 8.398 -12.141 -21.078 1 90.81 26 GLY B C 1
ATOM 1731 O O . GLY B 1 26 ? 7.191 -12.383 -21.188 1 90.81 26 GLY B O 1
ATOM 1732 N N . SER B 1 27 ? 9.453 -12.938 -21.5 1 94.19 27 SER B N 1
ATOM 1733 C CA . SER B 1 27 ? 9.164 -14.289 -21.969 1 94.19 27 SER B CA 1
ATOM 1734 C C . SER B 1 27 ? 9.594 -15.336 -20.953 1 94.19 27 SER B C 1
ATOM 1736 O O . SER B 1 27 ? 10.578 -15.141 -20.234 1 94.19 27 SER B O 1
ATOM 1738 N N . VAL B 1 28 ? 8.82 -16.406 -20.969 1 95 28 VAL B N 1
ATOM 1739 C CA . VAL B 1 28 ? 9.055 -17.469 -20 1 95 28 VAL B CA 1
ATOM 1740 C C . VAL B 1 28 ? 9.289 -18.781 -20.719 1 95 28 VAL B C 1
ATOM 1742 O O . VAL B 1 28 ? 8.562 -19.125 -21.656 1 95 28 VAL B O 1
ATOM 1745 N N . TYR B 1 29 ? 10.367 -19.5 -20.266 1 96.31 29 TYR B N 1
ATOM 1746 C CA . TYR B 1 29 ? 10.719 -20.797 -20.844 1 96.31 29 TYR B CA 1
ATOM 1747 C C . TYR B 1 29 ? 10.859 -21.859 -19.766 1 96.31 29 TYR B C 1
ATOM 1749 O O . TYR B 1 29 ? 11.422 -21.594 -18.688 1 96.31 29 TYR B O 1
ATOM 1757 N N . LEU B 1 30 ? 10.312 -23.016 -20.094 1 97.19 30 LEU B N 1
ATOM 1758 C CA . LEU B 1 30 ? 10.469 -24.172 -19.203 1 97.19 30 LEU B CA 1
ATOM 1759 C C . LEU B 1 30 ? 11.812 -24.859 -19.438 1 97.19 30 LEU B C 1
ATOM 1761 O O . LEU B 1 30 ? 12.148 -25.188 -20.578 1 97.19 30 LEU B O 1
ATOM 1765 N N . LEU B 1 31 ? 12.516 -25.031 -18.375 1 96.62 31 LEU B N 1
ATOM 1766 C CA . LEU B 1 31 ? 13.797 -25.719 -18.5 1 96.62 31 LEU B CA 1
ATOM 1767 C C . LEU B 1 31 ? 13.594 -27.203 -18.734 1 96.62 31 LEU B C 1
ATOM 1769 O O . LEU B 1 31 ? 12.531 -27.75 -18.438 1 96.62 31 LEU B O 1
ATOM 1773 N N . PRO B 1 32 ? 14.68 -27.844 -19.188 1 95.25 32 PRO B N 1
ATOM 1774 C CA . PRO B 1 32 ? 14.562 -29.266 -19.516 1 95.25 32 PRO B CA 1
ATOM 1775 C C . PRO B 1 32 ? 14.227 -30.141 -18.312 1 95.25 32 PRO B C 1
ATOM 1777 O O . PRO B 1 32 ? 13.617 -31.203 -18.453 1 95.25 32 PRO B O 1
ATOM 1780 N N . ASP B 1 33 ? 14.562 -29.672 -17.141 1 94.88 33 ASP B N 1
ATOM 1781 C CA . ASP B 1 33 ? 14.289 -30.453 -15.938 1 94.88 33 ASP B CA 1
ATOM 1782 C C . ASP B 1 33 ? 12.797 -30.422 -15.594 1 94.88 33 ASP B C 1
ATOM 1784 O O . ASP B 1 33 ? 12.352 -31.141 -14.688 1 94.88 33 ASP B O 1
ATOM 1788 N N . LYS B 1 34 ? 12.023 -29.625 -16.203 1 95 34 LYS B N 1
ATOM 1789 C CA . LYS B 1 34 ? 10.578 -29.484 -16.062 1 95 34 LYS B CA 1
ATOM 1790 C C . LYS B 1 34 ? 10.203 -29.078 -14.641 1 95 34 LYS B C 1
ATOM 1792 O O . LYS B 1 34 ? 9.078 -29.297 -14.195 1 95 34 LYS B O 1
ATOM 1797 N N . LYS B 1 35 ? 11.109 -28.531 -13.93 1 95.88 35 LYS B N 1
ATOM 1798 C CA . LYS B 1 35 ? 10.891 -28.109 -12.555 1 95.88 35 LYS B CA 1
ATOM 1799 C C . LYS B 1 35 ? 11.133 -26.609 -12.391 1 95.88 35 LYS B C 1
ATOM 1801 O O . LYS B 1 35 ? 10.641 -26 -11.445 1 95.88 35 LYS B O 1
ATOM 1806 N N . ARG B 1 36 ? 11.938 -26.125 -13.352 1 96.69 36 ARG B N 1
ATOM 1807 C CA . ARG B 1 36 ? 12.312 -24.719 -13.289 1 96.69 36 ARG B CA 1
ATOM 1808 C C . ARG B 1 36 ? 11.961 -24 -14.594 1 96.69 36 ARG B C 1
ATOM 1810 O O . ARG B 1 36 ? 11.82 -24.641 -15.641 1 96.69 36 ARG B O 1
ATOM 1817 N N . ILE B 1 37 ? 11.805 -22.703 -14.461 1 96.56 37 ILE B N 1
ATOM 1818 C CA . ILE B 1 37 ? 11.617 -21.859 -15.641 1 96.56 37 ILE B CA 1
ATOM 1819 C C . ILE B 1 37 ? 12.672 -20.75 -15.656 1 96.56 37 ILE B C 1
ATOM 1821 O O . ILE B 1 37 ? 13.266 -20.438 -14.625 1 96.56 37 ILE B O 1
ATOM 1825 N N . ILE B 1 38 ? 12.93 -20.312 -16.844 1 96 38 ILE B N 1
ATOM 1826 C CA . ILE B 1 38 ? 13.719 -19.094 -17.016 1 96 38 ILE B CA 1
ATOM 1827 C C . ILE B 1 38 ? 12.836 -17.984 -17.594 1 96 38 ILE B C 1
ATOM 1829 O O . ILE B 1 38 ? 12.117 -18.188 -18.578 1 96 38 ILE B O 1
ATOM 1833 N N . LYS B 1 39 ? 12.758 -16.875 -16.844 1 93.56 39 LYS B N 1
ATOM 1834 C CA . LYS B 1 39 ? 12.055 -15.68 -17.328 1 93.56 39 LYS B CA 1
ATOM 1835 C C . LYS B 1 39 ? 13.039 -14.641 -17.844 1 93.56 39 LYS B C 1
ATOM 1837 O O . LYS B 1 39 ? 14.008 -14.289 -17.156 1 93.56 39 LYS B O 1
ATOM 1842 N N . ILE B 1 40 ? 12.797 -14.227 -19.094 1 94.62 40 ILE B N 1
ATOM 1843 C CA . ILE B 1 40 ? 13.594 -13.164 -19.703 1 94.62 40 ILE B CA 1
ATOM 1844 C C . ILE B 1 40 ? 12.797 -11.859 -19.703 1 94.62 40 ILE B C 1
ATOM 1846 O O . ILE B 1 40 ? 11.734 -11.766 -20.328 1 94.62 40 ILE B O 1
ATOM 1850 N N . TYR B 1 41 ? 13.414 -10.828 -19.062 1 92.38 41 TYR B N 1
ATOM 1851 C CA . TYR B 1 41 ? 12.68 -9.586 -18.875 1 92.38 41 TYR B CA 1
ATOM 1852 C C . TYR B 1 41 ? 12.961 -8.594 -19.984 1 92.38 41 TYR B C 1
ATOM 1854 O O . TYR B 1 41 ? 14.086 -8.516 -20.484 1 92.38 41 TYR B O 1
ATOM 1862 N N . ASN B 1 42 ? 11.898 -7.82 -20.266 1 90.31 42 ASN B N 1
ATOM 1863 C CA . ASN B 1 42 ? 12.047 -6.75 -21.25 1 90.31 42 ASN B CA 1
ATOM 1864 C C . ASN B 1 42 ? 12.82 -5.566 -20.672 1 90.31 42 ASN B C 1
ATOM 1866 O O . ASN B 1 42 ? 13.531 -4.871 -21.391 1 90.31 42 ASN B O 1
ATOM 1870 N N . LYS B 1 43 ? 12.602 -5.348 -19.406 1 87.19 43 LYS B N 1
ATOM 1871 C CA . LYS B 1 43 ? 13.25 -4.238 -18.703 1 87.19 43 LYS B CA 1
ATOM 1872 C C . LYS B 1 43 ? 13.992 -4.73 -17.453 1 87.19 43 LYS B C 1
ATOM 1874 O O . LYS B 1 43 ? 13.492 -5.594 -16.734 1 87.19 43 LYS B O 1
ATOM 1879 N N . GLU B 1 44 ? 15.102 -4.102 -17.188 1 81.56 44 GLU B N 1
ATOM 1880 C CA . GLU B 1 44 ? 15.945 -4.496 -16.062 1 81.56 44 GLU B CA 1
ATOM 1881 C C . GLU B 1 44 ? 15.234 -4.27 -14.727 1 81.56 44 GLU B C 1
ATOM 1883 O O . GLU B 1 44 ? 15.336 -5.09 -13.812 1 81.56 44 GLU B O 1
ATOM 1888 N N . LYS B 1 45 ? 14.562 -3.207 -14.633 1 76.62 45 LYS B N 1
ATOM 1889 C CA . LYS B 1 45 ? 13.867 -2.855 -13.398 1 76.62 45 LYS B CA 1
ATOM 1890 C C . LYS B 1 45 ? 12.836 -3.92 -13.023 1 76.62 45 LYS B C 1
ATOM 1892 O O . LYS B 1 45 ? 12.609 -4.18 -11.836 1 76.62 45 LYS B O 1
ATOM 1897 N N . GLY B 1 46 ? 12.375 -4.547 -13.953 1 80.38 46 GLY B N 1
ATOM 1898 C CA . GLY B 1 46 ? 11.391 -5.59 -13.711 1 80.38 46 GLY B CA 1
ATOM 1899 C C . GLY B 1 46 ? 11.969 -6.809 -13.016 1 80.38 46 GLY B C 1
ATOM 1900 O O . GLY B 1 46 ? 11.375 -7.328 -12.062 1 80.38 46 GLY B O 1
ATOM 1901 N N . CYS B 1 47 ? 13.125 -7.219 -13.461 1 87.06 47 CYS B N 1
ATOM 1902 C CA . CYS B 1 47 ? 13.758 -8.414 -12.906 1 87.06 47 CYS B CA 1
ATOM 1903 C C . CYS B 1 47 ? 14.172 -8.188 -11.461 1 87.06 47 CYS B C 1
ATOM 1905 O O . CYS B 1 47 ? 13.859 -9.008 -10.586 1 87.06 47 CYS B O 1
ATOM 1907 N N . LYS B 1 48 ? 14.758 -7.078 -11.273 1 83.25 48 LYS B N 1
ATOM 1908 C CA . LYS B 1 48 ? 15.234 -6.77 -9.922 1 83.25 48 LYS B CA 1
ATOM 1909 C C . LYS B 1 48 ? 14.07 -6.684 -8.938 1 83.25 48 LYS B C 1
ATOM 1911 O O . LYS B 1 48 ? 14.141 -7.227 -7.836 1 83.25 48 LYS B O 1
ATOM 1916 N N . GLY B 1 49 ? 13.062 -6.055 -9.289 1 80.12 49 GLY B N 1
ATOM 1917 C CA . GLY B 1 49 ? 11.891 -5.926 -8.438 1 80.12 49 GLY B CA 1
ATOM 1918 C C . GLY B 1 49 ? 11.266 -7.262 -8.078 1 80.12 49 GLY B C 1
ATOM 1919 O O . GLY B 1 49 ? 10.961 -7.516 -6.914 1 80.12 49 GLY B O 1
ATOM 1920 N N . GLU B 1 50 ? 11.133 -8.047 -9.062 1 86.56 50 GLU B N 1
ATOM 1921 C CA . GLU B 1 50 ? 10.531 -9.359 -8.836 1 86.56 50 GLU B CA 1
ATOM 1922 C C . GLU B 1 50 ? 11.438 -10.234 -7.973 1 86.56 50 GLU B C 1
ATOM 1924 O O . GLU B 1 50 ? 10.953 -10.961 -7.102 1 86.56 50 GLU B O 1
ATOM 1929 N N . ALA B 1 51 ? 12.656 -10.133 -8.242 1 87.88 51 ALA B N 1
ATOM 1930 C CA . ALA B 1 51 ? 13.609 -10.906 -7.453 1 87.88 51 ALA B CA 1
ATOM 1931 C C . ALA B 1 51 ? 13.539 -10.523 -5.977 1 87.88 51 ALA B C 1
ATOM 1933 O O . ALA B 1 51 ? 13.531 -11.398 -5.105 1 87.88 51 ALA B O 1
ATOM 1934 N N . GLU B 1 52 ? 13.484 -9.289 -5.715 1 83.81 52 GLU B N 1
ATOM 1935 C CA . GLU B 1 52 ? 13.422 -8.805 -4.336 1 83.81 52 GLU B CA 1
ATOM 1936 C C . GLU B 1 52 ? 12.18 -9.336 -3.625 1 83.81 52 GLU B C 1
ATOM 1938 O O . GLU B 1 52 ? 12.25 -9.75 -2.465 1 83.81 52 GLU B O 1
ATOM 1943 N N . ILE B 1 53 ? 11.141 -9.367 -4.293 1 83.56 53 ILE B N 1
ATOM 1944 C CA . ILE B 1 53 ? 9.891 -9.852 -3.723 1 83.56 53 ILE B CA 1
ATOM 1945 C C . ILE B 1 53 ? 10 -11.344 -3.428 1 83.56 53 ILE B C 1
ATOM 1947 O O . ILE B 1 53 ? 9.688 -11.789 -2.32 1 83.56 53 ILE B O 1
ATOM 1951 N N . LEU B 1 54 ? 10.422 -12.086 -4.379 1 88.88 54 LEU B N 1
ATOM 1952 C CA . LEU B 1 54 ? 10.492 -13.539 -4.23 1 88.88 54 LEU B CA 1
ATOM 1953 C C . LEU B 1 54 ? 11.461 -13.93 -3.123 1 88.88 54 LEU B C 1
ATOM 1955 O O . LEU B 1 54 ? 11.242 -14.914 -2.416 1 88.88 54 LEU B O 1
ATOM 1959 N N . LEU B 1 55 ? 12.469 -13.125 -2.994 1 87.5 55 LEU B N 1
ATOM 1960 C CA . LEU B 1 55 ? 13.43 -13.391 -1.922 1 87.5 55 LEU B CA 1
ATOM 1961 C C . LEU B 1 55 ? 12.789 -13.164 -0.557 1 87.5 55 LEU B C 1
ATOM 1963 O O . LEU B 1 55 ? 13.062 -13.898 0.394 1 87.5 55 LEU B O 1
ATOM 1967 N N . LYS B 1 56 ? 11.945 -12.281 -0.496 1 81.56 56 LYS B N 1
ATOM 1968 C CA . LYS B 1 56 ? 11.281 -11.938 0.76 1 81.56 56 LYS B CA 1
ATOM 1969 C C . LYS B 1 56 ? 10.273 -13 1.157 1 81.56 56 LYS B C 1
ATOM 1971 O O . LYS B 1 56 ? 10.047 -13.242 2.346 1 81.56 56 LYS B O 1
ATOM 1976 N N . VAL B 1 57 ? 9.719 -13.609 0.156 1 85.56 57 VAL B N 1
ATOM 1977 C CA . VAL B 1 57 ? 8.641 -14.539 0.463 1 85.56 57 VAL B CA 1
ATOM 1978 C C . VAL B 1 57 ? 9.094 -15.977 0.191 1 85.56 57 VAL B C 1
ATOM 1980 O O . VAL B 1 57 ? 8.273 -16.844 -0.125 1 85.56 57 VAL B O 1
ATOM 1983 N N . GLN B 1 58 ? 10.328 -16.172 0.243 1 86.25 58 GLN B N 1
ATOM 1984 C CA . GLN B 1 58 ? 10.914 -17.453 -0.136 1 86.25 58 GLN B CA 1
ATOM 1985 C C . GLN B 1 58 ? 10.383 -18.578 0.741 1 86.25 58 GLN B C 1
ATOM 1987 O O . GLN B 1 58 ? 10.344 -19.734 0.314 1 86.25 58 GLN B O 1
ATOM 1992 N N . ASN B 1 59 ? 9.828 -18.219 1.853 1 87.62 59 ASN B N 1
ATOM 1993 C CA . ASN B 1 59 ? 9.344 -19.234 2.77 1 87.62 59 ASN B CA 1
ATOM 1994 C C . ASN B 1 59 ? 7.828 -19.422 2.656 1 87.62 59 ASN B C 1
ATOM 1996 O O . ASN B 1 59 ? 7.258 -20.312 3.283 1 87.62 59 ASN B O 1
ATOM 2000 N N . ASP B 1 60 ? 7.227 -18.656 1.944 1 89.88 60 ASP B N 1
ATOM 2001 C CA . ASP B 1 60 ? 5.793 -18.781 1.711 1 89.88 60 ASP B CA 1
ATOM 2002 C C . ASP B 1 60 ? 5.496 -19.812 0.619 1 89.88 60 ASP B C 1
ATOM 2004 O O . ASP B 1 60 ? 5.969 -19.672 -0.511 1 89.88 60 ASP B O 1
ATOM 2008 N N . PRO B 1 61 ? 4.727 -20.797 0.955 1 92.81 61 PRO B N 1
ATOM 2009 C CA . PRO B 1 61 ? 4.477 -21.891 -0 1 92.81 61 PRO B CA 1
ATOM 2010 C C . PRO B 1 61 ? 3.654 -21.422 -1.205 1 92.81 61 PRO B C 1
ATOM 2012 O O . PRO B 1 61 ? 3.561 -22.156 -2.201 1 92.81 61 PRO B O 1
ATOM 2015 N N . HIS B 1 62 ? 3.094 -20.297 -1.18 1 94.5 62 HIS B N 1
ATOM 2016 C CA . HIS B 1 62 ? 2.24 -19.828 -2.262 1 94.5 62 HIS B CA 1
ATOM 2017 C C . HIS B 1 62 ? 3.068 -19.266 -3.416 1 94.5 62 HIS B C 1
ATOM 2019 O O . HIS B 1 62 ? 2.553 -19.078 -4.52 1 94.5 62 HIS B O 1
ATOM 2025 N N . PHE B 1 63 ? 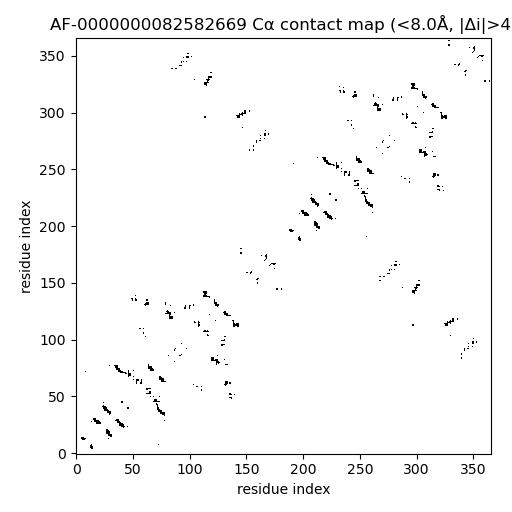4.332 -19.031 -3.199 1 93.56 63 PHE B N 1
ATOM 2026 C CA . PHE B 1 63 ? 5.156 -18.359 -4.199 1 93.56 63 PHE B CA 1
ATOM 2027 C C . PHE B 1 63 ? 6.266 -19.281 -4.691 1 93.56 63 PHE B C 1
ATOM 2029 O O . PHE B 1 63 ? 6.637 -20.234 -4.004 1 93.56 63 PHE B O 1
ATOM 2036 N N . ALA B 1 64 ? 6.73 -18.938 -5.848 1 94 64 ALA B N 1
ATOM 2037 C CA . ALA B 1 64 ? 7.816 -19.719 -6.438 1 94 64 ALA B CA 1
ATOM 2038 C C . ALA B 1 64 ? 9.133 -19.453 -5.715 1 94 64 ALA B C 1
ATOM 2040 O O . ALA B 1 64 ? 9.406 -18.312 -5.305 1 94 64 ALA B O 1
ATOM 2041 N N . LYS B 1 65 ? 9.922 -20.438 -5.637 1 94.31 65 LYS B N 1
ATOM 2042 C CA . LYS B 1 65 ? 11.289 -20.266 -5.156 1 94.31 65 LYS B CA 1
ATOM 2043 C C . LYS B 1 65 ? 12.18 -19.672 -6.238 1 94.31 65 LYS B C 1
ATOM 2045 O O . LYS B 1 65 ? 12.094 -20.047 -7.406 1 94.31 65 LYS B O 1
ATOM 2050 N N . ILE B 1 66 ? 12.961 -18.797 -5.812 1 94.75 66 ILE B N 1
ATOM 2051 C CA . ILE B 1 66 ? 13.914 -18.203 -6.738 1 94.75 66 ILE B CA 1
ATOM 2052 C C . ILE B 1 66 ? 15.266 -18.891 -6.605 1 94.75 66 ILE B C 1
ATOM 2054 O O . ILE B 1 66 ? 15.727 -19.156 -5.496 1 94.75 66 ILE B O 1
ATOM 2058 N N . TYR B 1 67 ? 15.914 -19.203 -7.766 1 95.56 67 TYR B N 1
ATOM 2059 C CA . TYR B 1 67 ? 17.172 -19.938 -7.738 1 95.56 67 TYR B CA 1
ATOM 2060 C C . TYR B 1 67 ? 18.344 -19.047 -8.164 1 95.56 67 TYR B C 1
ATOM 2062 O O . TYR B 1 67 ? 19.453 -19.188 -7.648 1 95.56 67 TYR B O 1
ATOM 2070 N N . ASP B 1 68 ? 18.172 -18.234 -9.172 1 94.62 68 ASP B N 1
ATOM 2071 C CA . ASP B 1 68 ? 19.188 -17.328 -9.695 1 94.62 68 ASP B CA 1
ATOM 2072 C C . ASP B 1 68 ? 18.562 -16.156 -10.453 1 94.62 68 ASP B C 1
ATOM 2074 O O . ASP B 1 68 ? 17.438 -16.281 -10.961 1 94.62 68 ASP B O 1
ATOM 2078 N N . TYR B 1 69 ? 19.25 -15.047 -10.375 1 94.31 69 TYR B N 1
ATOM 2079 C CA . TYR B 1 69 ? 18.734 -13.914 -11.141 1 94.31 69 TYR B CA 1
ATOM 2080 C C . TYR B 1 69 ? 19.859 -12.945 -11.5 1 94.31 69 TYR B C 1
ATOM 2082 O O . TYR B 1 69 ? 20.891 -12.914 -10.828 1 94.31 69 TYR B O 1
ATOM 2090 N N . THR B 1 70 ? 19.703 -12.258 -12.609 1 91.62 70 THR B N 1
ATOM 2091 C CA . THR B 1 70 ? 20.531 -11.141 -13.039 1 91.62 70 THR B CA 1
ATOM 2092 C C . THR B 1 70 ? 19.688 -9.883 -13.227 1 91.62 70 THR B C 1
ATOM 2094 O O . THR B 1 70 ? 18.688 -9.695 -12.539 1 91.62 70 THR B O 1
ATOM 2097 N N . ASN B 1 71 ? 20.125 -9.078 -14.133 1 89.19 71 ASN B N 1
ATOM 2098 C CA . ASN B 1 71 ? 19.328 -7.906 -14.469 1 89.19 71 ASN B CA 1
ATOM 2099 C C . ASN B 1 71 ? 18.359 -8.195 -15.609 1 89.19 71 ASN B C 1
ATOM 2101 O O . ASN B 1 71 ? 17.438 -7.418 -15.859 1 89.19 71 ASN B O 1
ATOM 2105 N N . LYS B 1 72 ? 18.531 -9.344 -16.219 1 92.19 72 LYS B N 1
ATOM 2106 C CA . LYS B 1 72 ? 17.75 -9.562 -17.438 1 92.19 72 LYS B CA 1
ATOM 2107 C C . LYS B 1 72 ? 17 -10.898 -17.375 1 92.19 72 LYS B C 1
ATOM 2109 O O . LYS B 1 72 ? 16.062 -11.125 -18.141 1 92.19 72 LYS B O 1
ATOM 2114 N N . ALA B 1 73 ? 17.453 -11.734 -16.5 1 95.12 73 ALA B N 1
ATOM 2115 C CA . ALA B 1 73 ? 16.859 -13.07 -16.5 1 95.12 73 ALA B CA 1
ATOM 2116 C C . ALA B 1 73 ? 16.781 -13.625 -15.078 1 95.12 73 ALA B C 1
ATOM 2118 O O . ALA B 1 73 ? 17.578 -13.258 -14.211 1 95.12 73 ALA B O 1
ATOM 2119 N N . MET B 1 74 ? 15.812 -14.523 -14.891 1 95.94 74 MET B N 1
ATOM 2120 C CA . MET B 1 74 ? 15.617 -15.156 -13.586 1 95.94 74 MET B CA 1
ATOM 2121 C C . MET B 1 74 ? 15.258 -16.625 -13.75 1 95.94 74 MET B C 1
ATOM 2123 O O . MET B 1 74 ? 14.461 -16.984 -14.617 1 95.94 74 MET B O 1
ATOM 2127 N N . ILE B 1 75 ? 15.922 -17.438 -12.93 1 96.06 75 ILE B N 1
ATOM 2128 C CA . ILE B 1 75 ? 15.539 -18.828 -12.82 1 96.06 75 ILE B CA 1
ATOM 2129 C C . ILE B 1 75 ? 14.734 -19.047 -11.539 1 96.06 75 ILE B C 1
ATOM 2131 O O . ILE B 1 75 ? 15.211 -18.734 -10.445 1 96.06 75 ILE B O 1
ATOM 2135 N N . ARG B 1 76 ? 13.562 -19.562 -11.711 1 96.19 76 ARG B N 1
ATOM 2136 C CA . ARG B 1 76 ? 12.719 -19.828 -10.547 1 96.19 76 ARG B CA 1
ATOM 2137 C C . ARG B 1 76 ? 11.93 -21.109 -10.711 1 96.19 76 ARG B C 1
ATOM 2139 O O . ARG B 1 76 ? 11.953 -21.719 -11.781 1 96.19 76 ARG B O 1
ATOM 2146 N N . GLU B 1 77 ? 11.312 -21.484 -9.672 1 96.44 77 GLU B N 1
ATOM 2147 C CA . GLU B 1 77 ? 10.477 -22.688 -9.641 1 96.44 77 GLU B CA 1
ATOM 2148 C C . GLU B 1 77 ? 9.328 -22.578 -10.641 1 96.44 77 GLU B C 1
ATOM 2150 O O . GLU B 1 77 ? 8.711 -21.516 -10.773 1 96.44 77 GLU B O 1
ATOM 2155 N N . TYR B 1 78 ? 9.133 -23.703 -11.375 1 96.06 78 TYR B N 1
ATOM 2156 C CA . TYR B 1 78 ? 7.945 -23.797 -12.219 1 96.06 78 TYR B CA 1
ATOM 2157 C C . TYR B 1 78 ? 6.715 -24.125 -11.375 1 96.06 78 TYR B C 1
ATOM 2159 O O . TYR B 1 78 ? 6.734 -25.047 -10.562 1 96.06 78 TYR B O 1
ATOM 2167 N N . ILE B 1 79 ? 5.699 -23.344 -11.492 1 94.94 79 ILE B N 1
ATOM 2168 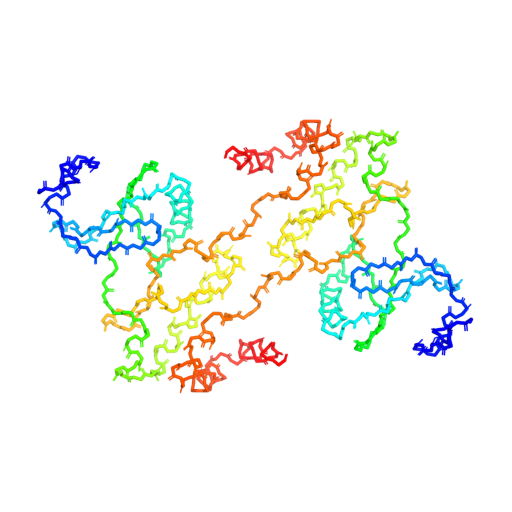C CA . ILE B 1 79 ? 4.426 -23.594 -10.828 1 94.94 79 ILE B CA 1
ATOM 2169 C C . ILE B 1 79 ? 3.449 -24.234 -11.805 1 94.94 79 ILE B C 1
ATOM 2171 O O . ILE B 1 79 ? 2.918 -23.578 -12.695 1 94.94 79 ILE B O 1
ATOM 2175 N N . PRO B 1 80 ? 3.312 -25.516 -11.602 1 91.88 80 PRO B N 1
ATOM 2176 C CA . PRO B 1 80 ? 2.354 -26.203 -12.469 1 91.88 80 PRO B CA 1
ATOM 2177 C C . PRO B 1 80 ? 0.902 -25.891 -12.117 1 91.88 80 PRO B C 1
ATOM 2179 O O . PRO B 1 80 ? 0.642 -25.188 -11.133 1 91.88 80 PRO B O 1
ATOM 2182 N N . GLY B 1 81 ? 0.001 -26.453 -13.008 1 93.56 81 GLY B N 1
ATOM 2183 C CA . GLY B 1 81 ? -1.419 -26.312 -12.727 1 93.56 81 GLY B CA 1
ATOM 2184 C C . GLY B 1 81 ? -2.158 -25.484 -13.766 1 93.56 81 GLY B C 1
ATOM 2185 O O . GLY B 1 81 ? -1.732 -25.406 -14.922 1 93.56 81 GLY B O 1
ATOM 2186 N N . GLU B 1 82 ? -3.309 -25.047 -13.312 1 94.94 82 GLU B N 1
ATOM 2187 C CA . GLU B 1 82 ? -4.195 -24.297 -14.203 1 94.94 82 GLU B CA 1
ATOM 2188 C C . GLU B 1 82 ? -4.57 -22.953 -13.594 1 94.94 82 GLU B C 1
ATOM 2190 O O . GLU B 1 82 ? -4.699 -22.828 -12.375 1 94.94 82 GLU B O 1
ATOM 2195 N N . CYS B 1 83 ? -4.66 -22.047 -14.5 1 95.44 83 CYS B N 1
ATOM 2196 C CA . CYS B 1 83 ? -5.145 -20.75 -14.047 1 95.44 83 CYS B CA 1
ATOM 2197 C C . CYS B 1 83 ? -6.457 -20.906 -13.289 1 95.44 83 CYS B C 1
ATOM 2199 O O . CYS B 1 83 ? -7.371 -21.594 -13.742 1 95.44 83 CYS B O 1
ATOM 2201 N N . ILE B 1 84 ? -6.59 -20.219 -12.219 1 97.25 84 ILE B N 1
ATOM 2202 C CA . ILE B 1 84 ? -7.734 -20.375 -11.32 1 97.25 84 ILE B CA 1
ATOM 2203 C C . ILE B 1 84 ? -9.008 -19.922 -12.023 1 97.25 84 ILE B C 1
ATOM 2205 O O . ILE B 1 84 ? -10.086 -20.484 -11.805 1 97.25 84 ILE B O 1
ATOM 2209 N N . LYS B 1 85 ? -8.898 -19 -12.867 1 96.56 85 LYS B N 1
ATOM 2210 C CA . LYS B 1 85 ? -10.07 -18.547 -13.617 1 96.56 85 LYS B CA 1
ATOM 2211 C C . LYS B 1 85 ? -10.641 -19.688 -14.469 1 96.56 85 LYS B C 1
ATOM 2213 O O . LYS B 1 85 ? -11.844 -19.953 -14.438 1 96.56 85 LYS B O 1
ATOM 2218 N N . ASP B 1 86 ? -9.758 -20.266 -15.164 1 96.19 86 ASP B N 1
ATOM 2219 C CA . ASP B 1 86 ? -10.164 -21.391 -16.016 1 96.19 86 ASP B CA 1
ATOM 2220 C C . ASP B 1 86 ? -10.672 -22.547 -15.172 1 96.19 86 ASP B C 1
ATOM 2222 O O . ASP B 1 86 ? -11.648 -23.219 -15.539 1 96.19 86 ASP B O 1
ATOM 2226 N N . TYR B 1 87 ? -10.023 -22.75 -14.148 1 96.44 87 TYR B N 1
ATOM 2227 C CA . TYR B 1 87 ? -10.406 -23.828 -13.25 1 96.44 87 TYR B CA 1
ATOM 2228 C C . TYR B 1 87 ? -11.828 -23.641 -12.742 1 96.44 87 TYR B C 1
ATOM 2230 O O . TYR B 1 87 ? -12.641 -24.578 -12.781 1 96.44 87 TYR B O 1
ATOM 2238 N N . ILE B 1 88 ? -12.102 -22.484 -12.289 1 96.75 88 ILE B N 1
ATOM 2239 C CA . ILE B 1 88 ? -13.414 -22.188 -11.727 1 96.75 88 ILE B CA 1
ATOM 2240 C C . ILE B 1 88 ? -14.477 -22.297 -12.82 1 96.75 88 ILE B C 1
ATOM 2242 O O . ILE B 1 88 ? -15.586 -22.781 -12.578 1 96.75 88 ILE B O 1
ATOM 2246 N N . ARG B 1 89 ? -14.125 -21.906 -14.008 1 95.69 89 ARG B N 1
ATOM 2247 C CA . ARG B 1 89 ? -15.062 -22.016 -15.125 1 95.69 89 ARG B CA 1
ATOM 2248 C C . ARG B 1 89 ? -15.414 -23.469 -15.406 1 95.69 89 ARG B C 1
ATOM 2250 O O . ARG B 1 89 ? -16.562 -23.781 -15.711 1 95.69 89 ARG B O 1
ATOM 2257 N N . LYS B 1 90 ? -14.461 -24.281 -15.25 1 95.88 90 LYS B N 1
ATOM 2258 C CA . LYS B 1 90 ? -14.625 -25.688 -15.594 1 95.88 90 LYS B CA 1
ATOM 2259 C C . LYS B 1 90 ? -15.25 -26.453 -14.438 1 95.88 90 LYS B C 1
ATOM 2261 O O . LYS B 1 90 ? -16.094 -27.344 -14.648 1 95.88 90 LYS B O 1
ATOM 2266 N N . HIS B 1 91 ? -14.844 -26.203 -13.219 1 95.38 91 HIS B N 1
ATOM 2267 C CA . HIS B 1 91 ? -15.172 -27.078 -12.102 1 95.38 91 HIS B CA 1
ATOM 2268 C C . HIS B 1 91 ? -16.031 -26.359 -11.07 1 95.38 91 HIS B C 1
ATOM 2270 O O . HIS B 1 91 ? -16.531 -26.984 -10.125 1 95.38 91 HIS B O 1
ATOM 2276 N N . GLY B 1 92 ? -16.188 -25.078 -11.297 1 94.25 92 GLY B N 1
ATOM 2277 C CA . GLY B 1 92 ? -16.844 -24.297 -10.258 1 94.25 92 GLY B CA 1
ATOM 2278 C C . GLY B 1 92 ? -15.93 -23.984 -9.086 1 94.25 92 GLY B C 1
ATOM 2279 O O . GLY B 1 92 ? -14.75 -24.328 -9.094 1 94.25 92 GLY B O 1
ATOM 2280 N N . LEU B 1 93 ? -16.469 -23.234 -8.148 1 96 93 LEU B N 1
ATOM 2281 C CA . LEU B 1 93 ? -15.75 -22.891 -6.934 1 96 93 LEU B CA 1
ATOM 2282 C C . LEU B 1 93 ? -16.109 -23.828 -5.797 1 96 93 LEU B C 1
ATOM 2284 O O . LEU B 1 93 ? -17.234 -23.812 -5.297 1 96 93 LEU B O 1
ATOM 2288 N N . SER B 1 94 ? -15.172 -24.625 -5.402 1 95.62 94 SER B N 1
ATOM 2289 C CA . SER B 1 94 ? -15.375 -25.5 -4.262 1 95.62 94 SER B CA 1
ATOM 2290 C C . SER B 1 94 ? -15.078 -24.797 -2.947 1 95.62 94 SER B C 1
ATOM 2292 O O . SER B 1 94 ? -14.438 -23.734 -2.936 1 95.62 94 SER B O 1
ATOM 2294 N N . ARG B 1 95 ? -15.609 -25.406 -1.891 1 95.19 95 ARG B N 1
ATOM 2295 C CA . ARG B 1 95 ? -15.297 -24.891 -0.562 1 95.19 95 ARG B CA 1
ATOM 2296 C C . ARG B 1 95 ? -13.797 -24.906 -0.303 1 95.19 95 ARG B C 1
ATOM 2298 O O . ARG B 1 95 ? -13.242 -23.938 0.226 1 95.19 95 ARG B O 1
ATOM 2305 N N . GLU B 1 96 ? -13.211 -25.922 -0.67 1 95.38 96 GLU B N 1
ATOM 2306 C CA . GLU B 1 96 ? -11.773 -26.078 -0.471 1 95.38 96 GLU B CA 1
ATOM 2307 C C . GLU B 1 96 ? -11 -24.984 -1.218 1 95.38 96 GLU B C 1
ATOM 2309 O O . GLU B 1 96 ? -10.086 -24.375 -0.663 1 95.38 96 GLU B O 1
ATOM 2314 N N . LEU B 1 97 ? -11.375 -24.75 -2.467 1 95.81 97 LEU B N 1
ATOM 2315 C CA . LEU B 1 97 ? -10.688 -23.75 -3.268 1 95.81 97 LEU B CA 1
ATOM 2316 C C . LEU B 1 97 ? -10.891 -22.359 -2.682 1 95.81 97 LEU B C 1
ATOM 2318 O O . LEU B 1 97 ? -9.953 -21.547 -2.652 1 95.81 97 LEU B O 1
ATOM 2322 N N . ALA B 1 98 ? -12.039 -22.109 -2.227 1 95.56 98 ALA B N 1
ATOM 2323 C CA . ALA B 1 98 ? -12.328 -20.828 -1.59 1 95.56 98 ALA B CA 1
ATOM 2324 C C . ALA B 1 98 ? -11.453 -20.609 -0.36 1 95.56 98 ALA B C 1
ATOM 2326 O O . ALA B 1 98 ? -10.883 -19.547 -0.176 1 95.56 98 ALA B O 1
ATOM 2327 N N . ILE B 1 99 ? -11.352 -21.625 0.408 1 94.25 99 ILE B N 1
ATOM 2328 C CA . ILE B 1 99 ? -10.547 -21.547 1.622 1 94.25 99 ILE B CA 1
ATOM 2329 C C . ILE B 1 99 ? -9.078 -21.328 1.258 1 94.25 99 ILE B C 1
ATOM 2331 O O . ILE B 1 99 ? -8.391 -20.531 1.89 1 94.25 99 ILE B O 1
ATOM 2335 N N . ASN B 1 100 ? -8.633 -22.016 0.25 1 95.31 100 ASN B N 1
ATOM 2336 C CA . ASN B 1 100 ? -7.254 -21.859 -0.185 1 95.31 100 ASN B CA 1
ATOM 2337 C C . ASN B 1 100 ? -6.98 -20.438 -0.688 1 95.31 100 ASN B C 1
ATOM 2339 O O . ASN B 1 100 ? -5.891 -19.906 -0.488 1 95.31 100 ASN B O 1
ATOM 2343 N N . LEU B 1 101 ? -7.949 -19.828 -1.328 1 94.38 101 LEU B N 1
ATOM 2344 C CA . LEU B 1 101 ? -7.824 -18.453 -1.783 1 94.38 101 LEU B CA 1
ATOM 2345 C C . LEU B 1 101 ? -7.754 -17.5 -0.6 1 94.38 101 LEU B C 1
ATOM 2347 O O . LEU B 1 101 ? -6.977 -16.531 -0.616 1 94.38 101 LEU B O 1
ATOM 2351 N N . VAL B 1 102 ? -8.539 -17.781 0.422 1 92.62 102 VAL B N 1
ATOM 2352 C CA . VAL B 1 102 ? -8.508 -16.969 1.63 1 92.62 102 VAL B CA 1
ATOM 2353 C C . VAL B 1 102 ? -7.125 -17.062 2.279 1 92.62 102 VAL B C 1
ATOM 2355 O O . VAL B 1 102 ? -6.547 -16.047 2.68 1 92.62 102 VAL B O 1
ATOM 2358 N N . LYS B 1 103 ? -6.633 -18.266 2.371 1 91.19 103 LYS B N 1
ATOM 2359 C CA . LYS B 1 103 ? -5.309 -18.469 2.949 1 91.19 103 LYS B CA 1
ATOM 2360 C C . LYS B 1 103 ? -4.238 -17.719 2.172 1 91.19 103 LYS B C 1
ATOM 2362 O O . LYS B 1 103 ? -3.295 -17.188 2.762 1 91.19 103 LYS B O 1
ATOM 2367 N N . LEU B 1 104 ? -4.391 -17.656 0.877 1 91.56 104 LEU B N 1
ATOM 2368 C CA . LEU B 1 104 ? -3.461 -16.891 0.047 1 91.56 104 LEU B CA 1
ATOM 2369 C C . LEU B 1 104 ? -3.492 -15.414 0.408 1 91.56 104 LEU B C 1
ATOM 2371 O O . LEU B 1 104 ? -2.445 -14.805 0.63 1 91.56 104 LEU B O 1
ATOM 2375 N N . VAL B 1 105 ? -4.641 -14.867 0.505 1 87.5 105 VAL B N 1
ATOM 2376 C CA . VAL B 1 105 ? -4.789 -13.453 0.825 1 87.5 105 VAL B CA 1
ATOM 2377 C C . VAL B 1 105 ? -4.211 -13.172 2.211 1 87.5 105 VAL B C 1
ATOM 2379 O O . VAL B 1 105 ? -3.51 -12.18 2.41 1 87.5 105 VAL B O 1
ATOM 2382 N N . GLU B 1 106 ? -4.465 -14.078 3.137 1 83.31 106 GLU B N 1
ATOM 2383 C CA . GLU B 1 106 ? -3.947 -13.914 4.492 1 83.31 106 GLU B CA 1
ATOM 2384 C C . GLU B 1 106 ? -2.424 -14.008 4.52 1 83.31 106 GLU B C 1
ATOM 2386 O O . GLU B 1 106 ? -1.771 -13.352 5.328 1 83.31 106 GLU B O 1
ATOM 2391 N N . SER B 1 107 ? -1.935 -14.797 3.65 1 85.5 107 SER B N 1
ATOM 2392 C CA . SER B 1 107 ? -0.482 -14.93 3.604 1 85.5 107 SER B CA 1
ATOM 2393 C C . SER B 1 107 ? 0.18 -13.625 3.18 1 85.5 107 SER B C 1
ATOM 2395 O O . SER B 1 107 ? 1.293 -13.312 3.613 1 85.5 107 SER B O 1
ATOM 2397 N N . PHE B 1 108 ? -0.497 -12.867 2.322 1 82.12 108 PHE B N 1
ATOM 2398 C CA . PHE B 1 108 ? 0.026 -11.562 1.95 1 82.12 108 PHE B CA 1
ATOM 2399 C C . PHE B 1 108 ? 0.247 -10.695 3.186 1 82.12 108 PHE B C 1
ATOM 2401 O O . PHE B 1 108 ? 1.28 -10.039 3.311 1 82.12 108 PHE B O 1
ATOM 2408 N N . LYS B 1 109 ? -0.695 -10.789 4.023 1 72.12 109 LYS B N 1
ATOM 2409 C CA . LYS B 1 109 ? -0.608 -10.023 5.266 1 72.12 109 LYS B CA 1
ATOM 2410 C C . LYS B 1 109 ? 0.578 -10.477 6.109 1 72.12 109 LYS B C 1
ATOM 2412 O O . LYS B 1 109 ? 1.354 -9.656 6.594 1 72.12 109 LYS B O 1
ATOM 2417 N N . ALA B 1 110 ? 0.673 -11.719 6.184 1 74.19 110 ALA B N 1
ATOM 2418 C CA . ALA B 1 110 ? 1.739 -12.297 6.996 1 74.19 110 ALA B CA 1
ATOM 2419 C C . ALA B 1 110 ? 3.111 -11.961 6.422 1 74.19 110 ALA B C 1
ATOM 2421 O O . ALA B 1 110 ? 4.078 -11.789 7.172 1 74.19 110 ALA B O 1
ATOM 2422 N N . ASP B 1 111 ? 3.125 -11.852 5.156 1 76.81 111 ASP B N 1
ATOM 2423 C CA . ASP B 1 111 ? 4.391 -11.586 4.477 1 76.81 111 ASP B CA 1
ATOM 2424 C C . ASP B 1 111 ? 4.668 -10.086 4.398 1 76.81 111 ASP B C 1
ATOM 2426 O O . ASP B 1 111 ? 5.715 -9.672 3.9 1 76.81 111 ASP B O 1
ATOM 2430 N N . GLY B 1 112 ? 3.713 -9.344 4.773 1 68.94 112 GLY B N 1
ATOM 2431 C CA . GLY B 1 112 ? 3.93 -7.906 4.832 1 68.94 112 GLY B CA 1
ATOM 2432 C C . GLY B 1 112 ? 3.648 -7.203 3.518 1 68.94 112 GLY B C 1
ATOM 2433 O O . GLY B 1 112 ? 4.195 -6.133 3.25 1 68.94 112 GLY B O 1
ATOM 2434 N N . PHE B 1 113 ? 2.861 -8.016 2.754 1 68.75 113 PHE B N 1
ATOM 2435 C CA . PHE B 1 113 ? 2.459 -7.355 1.519 1 68.75 113 PHE B CA 1
ATOM 2436 C C . PHE B 1 113 ? 1.528 -6.184 1.81 1 68.75 113 PHE B C 1
ATOM 2438 O O . PHE B 1 113 ? 0.708 -6.25 2.729 1 68.75 113 PHE B O 1
ATOM 2445 N N . LYS B 1 114 ? 1.725 -5.223 1.001 1 59.59 114 LYS B N 1
ATOM 2446 C CA . LYS B 1 114 ? 0.924 -4.016 1.17 1 59.59 114 LYS B CA 1
ATOM 2447 C C . LYS B 1 114 ? -0.472 -4.191 0.58 1 59.59 114 LYS B C 1
ATOM 2449 O O . LYS B 1 114 ? -1.465 -3.783 1.186 1 59.59 114 LYS B O 1
ATOM 2454 N N . LYS B 1 115 ? -0.37 -4.789 -0.623 1 64.19 115 LYS B N 1
ATOM 2455 C CA . LYS B 1 115 ? -1.625 -5.078 -1.31 1 64.19 115 LYS B CA 1
ATOM 2456 C C . LYS B 1 115 ? -2.125 -6.48 -0.973 1 64.19 115 LYS B C 1
ATOM 2458 O O . LYS B 1 115 ? -1.385 -7.457 -1.1 1 64.19 115 LYS B O 1
ATOM 2463 N N . LEU B 1 116 ? -3.088 -6.602 -0.21 1 73.06 116 LEU B N 1
ATOM 2464 C CA . LEU B 1 116 ? -3.693 -7.895 0.088 1 73.06 116 LEU B CA 1
ATOM 2465 C C . LEU B 1 116 ? -4.574 -8.359 -1.066 1 73.06 116 LEU B C 1
ATOM 2467 O O . LEU B 1 116 ? -5.711 -8.781 -0.854 1 73.06 116 LEU B O 1
ATOM 2471 N N . ASP B 1 117 ? -3.945 -8.078 -2.297 1 79.75 117 ASP B N 1
ATOM 2472 C CA . ASP B 1 117 ? -4.754 -8.328 -3.486 1 79.75 117 ASP B CA 1
ATOM 2473 C C . ASP B 1 117 ? -3.889 -8.805 -4.648 1 79.75 117 ASP B C 1
ATOM 2475 O O . ASP B 1 117 ? -2.693 -8.508 -4.703 1 79.75 117 ASP B O 1
ATOM 2479 N N . ILE B 1 118 ? -4.496 -9.602 -5.5 1 85.56 118 ILE B N 1
ATOM 2480 C CA . ILE B 1 118 ? -3.848 -10.094 -6.711 1 85.56 118 ILE B CA 1
ATOM 2481 C C . ILE B 1 118 ? -4.906 -10.422 -7.762 1 85.56 118 ILE B C 1
ATOM 2483 O O . ILE B 1 118 ? -6.031 -10.797 -7.426 1 85.56 118 ILE B O 1
ATOM 2487 N N . ARG B 1 119 ? -4.477 -10.266 -8.969 1 88.12 119 ARG B N 1
ATOM 2488 C CA . ARG B 1 119 ? -5.371 -10.727 -10.031 1 88.12 119 ARG B CA 1
ATOM 2489 C C . ARG B 1 119 ? -5.441 -12.25 -10.07 1 88.12 119 ARG B C 1
ATOM 2491 O O . ARG B 1 119 ? -4.422 -12.922 -9.922 1 88.12 119 ARG B O 1
ATOM 2498 N N . LEU B 1 120 ? -6.648 -12.766 -10.344 1 94.31 120 LEU B N 1
ATOM 2499 C CA . LEU B 1 120 ? -6.812 -14.211 -10.43 1 94.31 120 LEU B CA 1
ATOM 2500 C C . LEU B 1 120 ? -6.023 -14.781 -11.602 1 94.31 120 LEU B C 1
ATOM 2502 O O . LEU B 1 120 ? -5.629 -15.945 -11.586 1 94.31 120 LEU B O 1
ATOM 2506 N N . ALA B 1 121 ? -5.723 -13.922 -12.633 1 90.38 121 ALA B N 1
ATOM 2507 C CA . ALA B 1 121 ? -4.941 -14.359 -13.789 1 90.38 121 ALA B CA 1
ATOM 2508 C C . ALA B 1 121 ? -3.553 -14.828 -13.367 1 90.38 121 ALA B C 1
ATOM 2510 O O . ALA B 1 121 ? -2.877 -15.539 -14.109 1 90.38 121 ALA B O 1
ATOM 2511 N N . HIS B 1 122 ? -3.145 -14.461 -12.109 1 90.31 122 HIS B N 1
ATOM 2512 C CA . HIS B 1 122 ? -1.808 -14.805 -11.641 1 90.31 122 HIS B CA 1
ATOM 2513 C C . HIS B 1 122 ? -1.858 -15.906 -10.586 1 90.31 122 HIS B C 1
ATOM 2515 O O . HIS B 1 122 ? -0.856 -16.188 -9.922 1 90.31 122 HIS B O 1
ATOM 2521 N N . VAL B 1 123 ? -2.973 -16.453 -10.438 1 95.12 123 VAL B N 1
ATOM 2522 C CA . VAL B 1 123 ? -3.148 -17.516 -9.445 1 95.12 123 VAL B CA 1
ATOM 2523 C C . VAL B 1 123 ? -3.42 -18.844 -10.148 1 95.12 123 VAL B C 1
ATOM 2525 O O . VAL B 1 123 ? -4.312 -18.938 -10.992 1 95.12 123 VAL B O 1
ATOM 2528 N N . TYR B 1 124 ? -2.648 -19.844 -9.758 1 96.19 124 TYR B N 1
ATOM 2529 C CA . TYR B 1 124 ? -2.783 -21.156 -10.359 1 96.19 124 TYR B CA 1
ATOM 2530 C C . TYR B 1 124 ? -3.223 -22.188 -9.328 1 96.19 124 TYR B C 1
ATOM 2532 O O . TYR B 1 124 ? -2.744 -22.188 -8.188 1 96.19 124 TYR B O 1
ATOM 2540 N N . VAL B 1 125 ? -4.074 -23.078 -9.797 1 97.06 125 VAL B N 1
ATOM 2541 C CA . VAL B 1 125 ? -4.543 -24.172 -8.969 1 97.06 125 VAL B CA 1
ATOM 2542 C C . VAL B 1 125 ? -3.711 -25.422 -9.25 1 97.06 125 VAL B C 1
ATOM 2544 O O . VAL B 1 125 ? -3.57 -25.844 -10.398 1 97.06 125 VAL B O 1
ATOM 2547 N N . GLN B 1 126 ? -3.254 -25.938 -8.125 1 94.94 126 GLN B N 1
ATOM 2548 C CA . GLN B 1 126 ? -2.488 -27.172 -8.227 1 94.94 126 GLN B CA 1
ATOM 2549 C C . GLN B 1 126 ? -3.404 -28.391 -8.195 1 94.94 126 GLN B C 1
ATOM 2551 O O . GLN B 1 126 ? -4.602 -28.281 -7.93 1 94.94 126 GLN B O 1
ATOM 2556 N N . THR B 1 127 ? -2.768 -29.531 -8.391 1 90.56 127 THR B N 1
ATOM 2557 C CA . THR B 1 127 ? -3.533 -30.781 -8.469 1 90.56 127 THR B CA 1
ATOM 2558 C C . THR B 1 127 ? -4.172 -31.094 -7.117 1 90.56 127 THR B C 1
ATOM 2560 O O . THR B 1 127 ? -5.238 -31.719 -7.062 1 90.56 127 THR B O 1
ATOM 2563 N N . ASP B 1 128 ? -3.611 -30.641 -6.082 1 89.56 128 ASP B N 1
ATOM 2564 C CA . ASP B 1 128 ? -4.121 -30.953 -4.746 1 89.56 128 ASP B CA 1
ATOM 2565 C C . ASP B 1 128 ? -5.082 -29.859 -4.27 1 89.56 128 ASP B C 1
ATOM 2567 O O . ASP B 1 128 ? -5.562 -29.906 -3.133 1 89.56 128 ASP B O 1
ATOM 2571 N N . GLY B 1 129 ? -5.32 -28.906 -5.137 1 89.56 129 GLY B N 1
ATOM 2572 C CA . GLY B 1 129 ? -6.246 -27.844 -4.777 1 89.56 129 GLY B CA 1
ATOM 2573 C C . GLY B 1 129 ? -5.562 -26.625 -4.195 1 89.56 129 GLY B C 1
ATOM 2574 O O . GLY B 1 129 ? -6.195 -25.594 -3.996 1 89.56 129 GLY B O 1
ATOM 2575 N N . ASP B 1 130 ? -4.328 -26.766 -3.98 1 94.06 130 ASP B N 1
ATOM 2576 C CA . ASP B 1 130 ? -3.576 -25.625 -3.475 1 94.06 130 ASP B CA 1
ATOM 2577 C C . ASP B 1 130 ? -3.453 -24.531 -4.535 1 94.06 130 ASP B C 1
ATOM 2579 O O . ASP B 1 130 ? -3.518 -24.812 -5.734 1 94.06 130 ASP B O 1
ATOM 2583 N N . VAL B 1 131 ? -3.357 -23.266 -4.062 1 96.69 131 VAL B N 1
ATOM 2584 C CA . VAL B 1 131 ? -3.223 -22.172 -5.008 1 96.69 131 VAL B CA 1
ATOM 2585 C C . VAL B 1 131 ? -1.832 -21.547 -4.883 1 96.69 131 VAL B C 1
ATOM 2587 O O . VAL B 1 131 ? -1.295 -21.438 -3.779 1 96.69 131 VAL B O 1
ATOM 2590 N N . ARG B 1 132 ? -1.243 -21.219 -5.949 1 95.44 132 ARG B N 1
ATOM 2591 C CA . ARG B 1 132 ? 0.082 -20.609 -5.984 1 95.44 132 ARG B CA 1
ATOM 2592 C C . ARG B 1 132 ? 0.116 -19.422 -6.945 1 95.44 132 ARG B C 1
ATOM 2594 O O . ARG B 1 132 ? -0.678 -19.359 -7.887 1 95.44 132 ARG B O 1
ATOM 2601 N N . VAL B 1 133 ? 1.052 -18.469 -6.68 1 93.44 133 VAL B N 1
ATOM 2602 C CA . VAL B 1 133 ? 1.155 -17.219 -7.441 1 93.44 133 VAL B CA 1
ATOM 2603 C C . VAL B 1 133 ? 2.299 -17.328 -8.445 1 93.44 133 VAL B C 1
ATOM 2605 O O . VAL B 1 133 ? 3.406 -17.75 -8.094 1 93.44 133 VAL B O 1
ATOM 2608 N N . ILE B 1 134 ? 2.066 -16.922 -9.648 1 87.56 134 ILE B N 1
ATOM 2609 C CA . ILE B 1 134 ? 3.1 -17.062 -10.672 1 87.56 134 ILE B CA 1
ATOM 2610 C C . ILE B 1 134 ? 3.82 -15.734 -10.859 1 87.56 134 ILE B C 1
ATOM 2612 O O . ILE B 1 134 ? 4.984 -15.695 -11.266 1 87.56 134 ILE B O 1
ATOM 2616 N N . ASP B 1 135 ? 3.184 -14.594 -10.594 1 80.69 135 ASP B N 1
ATOM 2617 C CA . ASP B 1 135 ? 3.77 -13.266 -10.727 1 80.69 135 ASP B CA 1
ATOM 2618 C C . ASP B 1 135 ? 3.416 -12.391 -9.531 1 80.69 135 ASP B C 1
ATOM 2620 O O . ASP B 1 135 ? 2.32 -11.828 -9.461 1 80.69 135 ASP B O 1
ATOM 2624 N N . PRO B 1 136 ? 4.336 -12.242 -8.656 1 79.12 136 PRO B N 1
ATOM 2625 C CA . PRO B 1 136 ? 4.031 -11.484 -7.441 1 79.12 136 PRO B CA 1
ATOM 2626 C C . PRO B 1 136 ? 4.234 -9.984 -7.617 1 79.12 136 PRO B C 1
ATOM 2628 O O . PRO B 1 136 ? 3.967 -9.211 -6.695 1 79.12 136 PRO B O 1
ATOM 2631 N N . ARG B 1 137 ? 4.766 -9.523 -8.68 1 67.94 137 ARG B N 1
ATOM 2632 C CA . ARG B 1 137 ? 5.215 -8.148 -8.844 1 67.94 137 ARG B CA 1
ATOM 2633 C C . ARG B 1 137 ? 4.113 -7.16 -8.477 1 67.94 137 ARG B C 1
ATOM 2635 O O . ARG B 1 137 ? 4.371 -6.152 -7.812 1 67.94 137 ARG B O 1
ATOM 2642 N N . LYS B 1 138 ? 2.979 -7.426 -8.883 1 61.28 138 LYS B N 1
ATOM 2643 C CA . LYS B 1 138 ? 1.918 -6.441 -8.695 1 61.28 138 LYS B CA 1
ATOM 2644 C C . LYS B 1 138 ? 1.436 -6.414 -7.25 1 61.28 138 LYS B C 1
ATOM 2646 O O . LYS B 1 138 ? 0.873 -5.414 -6.797 1 61.28 138 LYS B O 1
ATOM 2651 N N . VAL B 1 139 ? 1.669 -7.539 -6.578 1 58.81 139 VAL B N 1
ATOM 2652 C CA . VAL B 1 139 ? 1.222 -7.613 -5.191 1 58.81 139 VAL B CA 1
ATOM 2653 C C . VAL B 1 139 ? 2.143 -6.777 -4.305 1 58.81 139 VAL B C 1
ATOM 2655 O O . VAL B 1 139 ? 1.702 -6.207 -3.307 1 58.81 139 VAL B O 1
ATOM 2658 N N . PHE B 1 140 ? 3.438 -6.734 -4.582 1 55.84 140 PHE B N 1
ATOM 2659 C CA . PHE B 1 140 ? 4.422 -6.156 -3.678 1 55.84 140 PHE B CA 1
ATOM 2660 C C . PHE B 1 140 ? 4.656 -4.684 -4 1 55.84 140 PHE B C 1
ATOM 2662 O O . PHE B 1 140 ? 5.191 -3.939 -3.178 1 55.84 140 PHE B O 1
ATOM 2669 N N . GLU B 1 141 ? 4.551 -4.344 -5.188 1 50.62 141 GLU B N 1
ATOM 2670 C CA . GLU B 1 141 ? 5.043 -3.027 -5.578 1 50.62 141 GLU B CA 1
ATOM 2671 C C . GLU B 1 141 ? 4.781 -1.993 -4.488 1 50.62 141 GLU B C 1
ATOM 2673 O O . GLU B 1 141 ? 5.594 -1.09 -4.273 1 50.62 141 GLU B O 1
ATOM 2678 N N . ARG B 1 142 ? 3.627 -1.93 -3.941 1 46 142 ARG B N 1
ATOM 2679 C CA . ARG B 1 142 ? 3.469 -0.595 -3.375 1 46 142 ARG B CA 1
ATOM 2680 C C . ARG B 1 142 ? 4.008 -0.539 -1.948 1 46 142 ARG B C 1
ATOM 2682 O O . ARG B 1 142 ? 3.744 0.419 -1.218 1 46 142 ARG B O 1
ATOM 2689 N N . SER B 1 143 ? 4.523 -1.605 -1.463 1 47.16 143 SER B N 1
ATOM 2690 C CA . SER B 1 143 ? 5.043 -1.391 -0.117 1 47.16 143 SER B CA 1
ATOM 2691 C C . SER B 1 143 ? 6.094 -0.283 -0.101 1 47.16 143 SER B C 1
ATOM 2693 O O . SER B 1 143 ? 7.164 -0.425 -0.698 1 47.16 143 SER B O 1
ATOM 2695 N N . LEU B 1 144 ? 5.789 0.879 -0.363 1 49.16 144 LEU B N 1
ATOM 2696 C CA . LEU B 1 144 ? 6.82 1.91 -0.406 1 49.16 144 LEU B CA 1
ATOM 2697 C C . LEU B 1 144 ? 7.703 1.847 0.834 1 49.16 144 LEU B C 1
ATOM 2699 O O . LEU B 1 144 ? 7.207 1.904 1.961 1 49.16 144 LEU B O 1
ATOM 2703 N N . SER B 1 145 ? 8.852 1.06 0.747 1 55.84 145 SER B N 1
ATOM 2704 C CA . SER B 1 145 ? 9.891 0.978 1.771 1 55.84 145 SER B CA 1
ATOM 2705 C C . SER B 1 145 ? 10.469 2.354 2.082 1 55.84 145 SER B C 1
ATOM 2707 O O . SER B 1 145 ? 11.164 2.527 3.084 1 55.84 145 SER B O 1
ATOM 2709 N N . TYR B 1 146 ? 10.328 3.357 1.369 1 65.06 146 TYR B N 1
ATOM 2710 C CA . TYR B 1 146 ? 10.859 4.672 1.707 1 65.06 146 TYR B CA 1
ATOM 2711 C C . TYR B 1 146 ? 9.867 5.773 1.354 1 65.06 146 TYR B C 1
ATOM 2713 O O . TYR B 1 146 ? 9.062 5.617 0.435 1 65.06 146 TYR B O 1
ATOM 2721 N N . PRO B 1 147 ? 9.867 6.816 2.146 1 80.88 147 PRO B N 1
ATOM 2722 C CA . PRO B 1 147 ? 8.945 7.922 1.881 1 80.88 147 PRO B CA 1
ATOM 2723 C C . PRO B 1 147 ? 9.328 8.727 0.642 1 80.88 147 PRO B C 1
ATOM 2725 O O . PRO B 1 147 ? 9.953 9.789 0.757 1 80.88 147 PRO B O 1
ATOM 2728 N N . ARG B 1 148 ? 8.852 8.219 -0.479 1 79.81 148 ARG B N 1
ATOM 2729 C CA . ARG B 1 148 ? 9.258 8.75 -1.775 1 79.81 148 ARG B CA 1
ATOM 2730 C C . ARG B 1 148 ? 8.82 10.203 -1.929 1 79.81 148 ARG B C 1
ATOM 2732 O O . ARG B 1 148 ? 9.594 11.047 -2.393 1 79.81 148 ARG B O 1
ATOM 2739 N N . SER B 1 149 ? 7.586 10.531 -1.631 1 84.19 149 SER B N 1
ATOM 2740 C CA . SER B 1 149 ? 7.07 11.891 -1.771 1 84.19 149 SER B CA 1
ATOM 2741 C C . SER B 1 149 ? 7.824 12.859 -0.87 1 84.19 149 SER B C 1
ATOM 2743 O O . SER B 1 149 ? 8.141 13.977 -1.281 1 84.19 149 SER B O 1
ATOM 2745 N N . ILE B 1 150 ? 8.164 12.422 0.309 1 89.06 150 ILE B N 1
ATOM 2746 C CA . ILE B 1 150 ? 8.93 13.258 1.229 1 89.06 150 ILE B CA 1
ATOM 2747 C C . ILE B 1 150 ? 10.32 13.516 0.655 1 89.06 150 ILE B C 1
ATOM 2749 O O . ILE B 1 150 ? 10.789 14.656 0.635 1 89.06 150 ILE B O 1
ATOM 2753 N N . PHE B 1 151 ? 10.906 12.508 0.085 1 88.44 151 PHE B N 1
ATOM 2754 C CA . PHE B 1 151 ? 12.242 12.648 -0.486 1 88.44 151 PHE B CA 1
ATOM 2755 C C . PHE B 1 151 ? 12.227 13.594 -1.681 1 88.44 151 PHE B C 1
ATOM 2757 O O . PHE B 1 151 ? 13.094 14.453 -1.81 1 88.44 151 PHE B O 1
ATOM 2764 N N . LYS B 1 152 ? 11.242 13.406 -2.439 1 88.5 152 LYS B N 1
ATOM 2765 C CA . LYS B 1 152 ? 11.102 14.266 -3.611 1 88.5 152 LYS B CA 1
ATOM 2766 C C . LYS B 1 152 ? 10.992 15.734 -3.211 1 88.5 152 LYS B C 1
ATOM 2768 O O . LYS B 1 152 ? 11.656 16.594 -3.791 1 88.5 152 LYS B O 1
ATOM 2773 N N . ASP B 1 153 ? 10.172 15.992 -2.219 1 93.38 153 ASP B N 1
ATOM 2774 C CA . ASP B 1 153 ? 9.961 17.375 -1.778 1 93.38 153 ASP B CA 1
ATOM 2775 C C . ASP B 1 153 ? 11.211 17.922 -1.108 1 93.38 153 ASP B C 1
ATOM 2777 O O . ASP B 1 153 ? 11.555 19.094 -1.3 1 93.38 153 ASP B O 1
ATOM 2781 N N . LEU B 1 154 ? 11.914 17.125 -0.375 1 94.56 154 LEU B N 1
ATOM 2782 C CA . LEU B 1 154 ? 13.141 17.578 0.28 1 94.56 154 LEU B CA 1
ATOM 2783 C C . LEU B 1 154 ? 14.227 17.875 -0.747 1 94.56 154 LEU B C 1
ATOM 2785 O O . LEU B 1 154 ? 15.031 18.781 -0.55 1 94.56 154 LEU B O 1
ATOM 2789 N N . LYS B 1 155 ? 14.227 17.109 -1.773 1 93.38 155 LYS B N 1
ATOM 2790 C CA . LYS B 1 155 ? 15.156 17.375 -2.865 1 93.38 155 LYS B CA 1
ATOM 2791 C C . LYS B 1 155 ? 14.875 18.719 -3.518 1 93.38 155 LYS B C 1
ATOM 2793 O O . LYS B 1 155 ? 15.805 19.5 -3.773 1 93.38 155 LYS B O 1
ATOM 2798 N N . LYS B 1 156 ? 13.625 18.984 -3.742 1 93.94 156 LYS B N 1
ATOM 2799 C CA . LYS B 1 156 ? 13.227 20.266 -4.324 1 93.94 156 LYS B CA 1
ATOM 2800 C C . LYS B 1 156 ? 13.641 21.438 -3.434 1 93.94 156 LYS B C 1
ATOM 2802 O O . LYS B 1 156 ? 13.938 22.516 -3.926 1 93.94 156 LYS B O 1
ATOM 2807 N N . LEU B 1 157 ? 13.711 21.141 -2.176 1 95.44 157 LEU B N 1
ATOM 2808 C CA . LEU B 1 157 ? 14.078 22.172 -1.209 1 95.44 157 LEU B CA 1
ATOM 2809 C C . LEU B 1 157 ? 15.586 22.203 -0.979 1 95.44 157 LEU B C 1
ATOM 2811 O O . LEU B 1 157 ? 16.078 23 -0.181 1 95.44 157 LEU B O 1
ATOM 2815 N N . SER B 1 158 ? 16.297 21.266 -1.604 1 95.94 158 SER B N 1
ATOM 2816 C CA . SER B 1 158 ? 17.766 21.188 -1.558 1 95.94 158 SER B CA 1
ATOM 2817 C C . SER B 1 158 ? 18.25 20.844 -0.156 1 95.94 158 SER B C 1
ATOM 2819 O O . SER B 1 158 ? 19.297 21.312 0.276 1 95.94 158 SER B O 1
ATOM 2821 N N . VAL B 1 159 ? 17.438 20.031 0.54 1 95.75 159 VAL B N 1
ATOM 2822 C CA . VAL B 1 159 ? 17.859 19.703 1.895 1 95.75 159 VAL B CA 1
ATOM 2823 C C . VAL B 1 159 ? 17.859 18.188 2.072 1 95.75 159 VAL B C 1
ATOM 2825 O O . VAL B 1 159 ? 18.047 17.688 3.186 1 95.75 159 VAL B O 1
ATOM 2828 N N . LEU B 1 160 ? 17.656 17.469 1.043 1 94.25 160 LEU B N 1
ATOM 2829 C CA . LEU B 1 160 ? 17.609 16.016 1.136 1 94.25 160 LEU B CA 1
ATOM 2830 C C . LEU B 1 160 ? 18.938 15.461 1.659 1 94.25 160 LEU B C 1
ATOM 2832 O O . LEU B 1 160 ? 18.938 14.57 2.508 1 94.25 160 LEU B O 1
ATOM 2836 N N . SER B 1 161 ? 20.078 15.969 1.191 1 93.94 161 SER B N 1
ATOM 2837 C CA . SER B 1 161 ? 21.391 15.484 1.618 1 93.94 161 SER B CA 1
ATOM 2838 C C . SER B 1 161 ? 21.578 15.664 3.121 1 93.94 161 SER B C 1
ATOM 2840 O O . SER B 1 161 ? 22.062 14.758 3.803 1 93.94 161 SER B O 1
ATOM 2842 N N . LYS B 1 162 ? 21.203 16.797 3.561 1 95.31 162 LYS B N 1
ATOM 2843 C CA . LYS B 1 162 ? 21.297 17.062 4.992 1 95.31 162 LYS B CA 1
ATOM 2844 C C . LYS B 1 162 ? 20.391 16.141 5.789 1 95.31 162 LYS B C 1
ATOM 2846 O O . LYS B 1 162 ? 20.781 15.609 6.832 1 95.31 162 LYS B O 1
ATOM 2851 N N . PHE B 1 163 ? 19.219 15.969 5.305 1 95.5 163 PHE B N 1
ATOM 2852 C CA . PHE B 1 163 ? 18.266 15.078 5.949 1 95.5 163 PHE B CA 1
ATOM 2853 C C . PHE B 1 163 ? 18.844 13.672 6.066 1 95.5 163 PHE B C 1
ATOM 2855 O O . PHE B 1 163 ? 18.828 13.078 7.148 1 95.5 163 PHE B O 1
ATOM 2862 N N . MET B 1 164 ? 19.359 13.195 5.023 1 92.69 164 MET B N 1
ATOM 2863 C CA . MET B 1 164 ? 19.859 11.828 4.996 1 92.69 164 MET B CA 1
ATOM 2864 C C . MET B 1 164 ? 21.094 11.68 5.887 1 92.69 164 MET B C 1
ATOM 2866 O O . MET B 1 164 ? 21.297 10.633 6.492 1 92.69 164 MET B O 1
ATOM 2870 N N . ARG B 1 165 ? 21.891 12.711 6.02 1 93.62 165 ARG B N 1
ATOM 2871 C CA . ARG B 1 165 ? 23.031 12.688 6.93 1 93.62 165 ARG B CA 1
ATOM 2872 C C . ARG B 1 165 ? 22.562 12.555 8.375 1 93.62 165 ARG B C 1
ATOM 2874 O O . ARG B 1 165 ? 23.141 11.781 9.148 1 93.62 165 ARG B O 1
ATOM 2881 N N . ILE B 1 166 ? 21.547 13.305 8.688 1 93.81 166 ILE B N 1
ATOM 2882 C CA . ILE B 1 166 ? 21 13.258 10.039 1 93.81 166 ILE B CA 1
ATOM 2883 C C . ILE B 1 166 ? 20.438 11.867 10.312 1 93.81 166 ILE B C 1
ATOM 2885 O O . ILE B 1 166 ? 20.672 11.289 11.375 1 93.81 166 ILE B O 1
ATOM 2889 N N . VAL B 1 167 ? 19.703 11.312 9.32 1 91.38 167 VAL B N 1
ATOM 2890 C CA . VAL B 1 167 ? 19.125 9.977 9.461 1 91.38 167 VAL B CA 1
ATOM 2891 C C . VAL B 1 167 ? 20.234 8.953 9.648 1 91.38 167 VAL B C 1
ATOM 2893 O O . VAL B 1 167 ? 20.125 8.055 10.484 1 91.38 167 VAL B O 1
ATOM 2896 N N . GLN B 1 168 ? 21.328 9.133 8.961 1 91.19 168 GLN B N 1
ATOM 2897 C CA . GLN B 1 168 ? 22.469 8.227 9.062 1 91.19 168 GLN B CA 1
ATOM 2898 C C . GLN B 1 168 ? 23.047 8.234 10.469 1 91.19 168 GLN B C 1
ATOM 2900 O O . GLN B 1 168 ? 23.406 7.184 11.008 1 91.19 168 GLN B O 1
ATOM 2905 N N . GLU B 1 169 ? 23.062 9.359 11.055 1 93.5 169 GLU B N 1
ATOM 2906 C CA . GLU B 1 169 ? 23.656 9.539 12.375 1 93.5 169 GLU B CA 1
ATOM 2907 C C . GLU B 1 169 ? 22.734 9 13.469 1 93.5 169 GLU B C 1
ATOM 2909 O O . GLU B 1 169 ? 23.188 8.32 14.391 1 93.5 169 GLU B O 1
ATOM 2914 N N . ASP B 1 170 ? 21.469 9.242 13.359 1 92 170 ASP B N 1
ATOM 2915 C CA . ASP B 1 170 ? 20.562 8.992 14.477 1 92 170 ASP B CA 1
ATOM 2916 C C . ASP B 1 170 ? 19.797 7.684 14.273 1 92 170 ASP B C 1
ATOM 2918 O O . ASP B 1 170 ? 19.328 7.074 15.242 1 92 170 ASP B O 1
ATOM 2922 N N . TYR B 1 171 ? 19.578 7.324 13 1 89.44 171 TYR B N 1
ATOM 2923 C CA . TYR B 1 171 ? 18.828 6.125 12.656 1 89.44 171 TYR B CA 1
ATOM 2924 C C . TYR B 1 171 ? 19.547 5.309 11.602 1 89.44 171 TYR B C 1
ATOM 2926 O O . TYR B 1 171 ? 19.047 5.121 10.492 1 89.44 171 TYR B O 1
ATOM 2934 N N . PRO B 1 172 ? 20.688 4.723 11.984 1 88 172 PRO B N 1
ATOM 2935 C CA . PRO B 1 172 ? 21.531 4.047 10.992 1 88 172 PRO B CA 1
ATOM 2936 C C . PRO B 1 172 ? 20.812 2.912 10.281 1 88 172 PRO B C 1
ATOM 2938 O O . PRO B 1 172 ? 21 2.715 9.078 1 88 172 PRO B O 1
ATOM 2941 N N . ASP B 1 173 ? 19.984 2.129 11.016 1 81.56 173 ASP B N 1
ATOM 2942 C CA . ASP B 1 173 ? 19.281 1.019 10.391 1 81.56 173 ASP B CA 1
ATOM 2943 C C . ASP B 1 173 ? 18.25 1.524 9.383 1 81.56 173 ASP B C 1
ATOM 2945 O O . ASP B 1 173 ? 18.094 0.948 8.305 1 81.56 173 ASP B O 1
ATOM 2949 N N . LEU B 1 174 ? 17.641 2.572 9.711 1 81.19 174 LEU B N 1
ATOM 2950 C CA . LEU B 1 174 ? 16.656 3.178 8.82 1 81.19 174 LEU B CA 1
ATOM 2951 C C . LEU B 1 174 ? 17.344 3.771 7.59 1 81.19 174 LEU B C 1
ATOM 2953 O O . LEU B 1 174 ? 16.812 3.678 6.48 1 81.19 174 LEU B O 1
ATOM 2957 N N . TYR B 1 175 ? 18.516 4.395 7.828 1 85.88 175 TYR B N 1
ATOM 2958 C CA . TYR B 1 175 ? 19.297 4.957 6.73 1 85.88 175 TYR B CA 1
ATOM 2959 C C . TYR B 1 175 ? 19.641 3.883 5.707 1 85.88 175 TYR B C 1
ATOM 2961 O O . TYR B 1 175 ? 19.531 4.102 4.5 1 85.88 175 TYR B O 1
ATOM 2969 N N . LYS B 1 176 ? 20.062 2.762 6.172 1 79.19 176 LYS B N 1
ATOM 2970 C CA . LYS B 1 176 ? 20.422 1.653 5.289 1 79.19 176 LYS B CA 1
ATOM 2971 C C . LYS B 1 176 ? 19.203 1.197 4.477 1 79.19 176 LYS B C 1
ATOM 2973 O O . LYS B 1 176 ? 19.328 0.914 3.281 1 79.19 176 LYS B O 1
ATOM 2978 N N . GLN B 1 177 ? 18.125 1.222 5.105 1 72.56 177 GLN B N 1
ATOM 2979 C CA . GLN B 1 177 ? 16.875 0.802 4.453 1 72.56 177 GLN B CA 1
ATOM 2980 C C . GLN B 1 177 ? 16.453 1.808 3.391 1 72.56 177 GLN B C 1
ATOM 2982 O O . GLN B 1 177 ? 16.016 1.422 2.301 1 72.56 177 GLN B O 1
ATOM 2987 N N . TRP B 1 178 ? 16.594 3.117 3.666 1 79.75 178 TRP B N 1
ATOM 2988 C CA . TRP B 1 178 ? 16.125 4.176 2.781 1 79.75 178 TRP B CA 1
ATOM 2989 C C . TRP B 1 178 ? 17.125 4.449 1.668 1 79.75 178 TRP B C 1
ATOM 2991 O O . TRP B 1 178 ? 16.75 4.859 0.568 1 79.75 178 TRP B O 1
ATOM 3001 N N . ASN B 1 179 ? 18.344 4.258 1.976 1 74.25 179 ASN B N 1
ATOM 3002 C CA . ASN B 1 179 ? 19.406 4.562 1.021 1 74.25 179 ASN B CA 1
ATOM 3003 C C . ASN B 1 179 ? 19.562 3.465 -0.027 1 74.25 179 ASN B C 1
ATOM 3005 O O . ASN B 1 179 ? 19.984 3.727 -1.152 1 74.25 179 ASN B O 1
ATOM 3009 N N . LYS B 1 180 ? 19.422 2.273 0.309 1 57.31 180 LYS B N 1
ATOM 3010 C CA . LYS B 1 180 ? 19.516 1.158 -0.63 1 57.31 180 LYS B CA 1
ATOM 3011 C C . LYS B 1 180 ? 18.469 1.291 -1.738 1 57.31 180 LYS B C 1
ATOM 3013 O O . LYS B 1 180 ? 18.75 0.956 -2.893 1 57.31 180 LYS B O 1
ATOM 3018 N N . ARG B 1 181 ? 17.484 1.888 -1.447 1 52.34 181 ARG B N 1
ATOM 3019 C CA . ARG B 1 181 ? 16.359 1.861 -2.383 1 52.34 181 ARG B CA 1
ATOM 3020 C C . ARG B 1 181 ? 16.281 3.164 -3.17 1 52.34 181 ARG B C 1
ATOM 3022 O O . ARG B 1 181 ? 15.531 3.256 -4.152 1 52.34 181 ARG B O 1
ATOM 3029 N N . ARG B 1 182 ? 16.938 4.199 -2.748 1 49.97 182 ARG B N 1
ATOM 3030 C CA . ARG B 1 182 ? 17.016 5.414 -3.551 1 49.97 182 ARG B CA 1
ATOM 3031 C C . ARG B 1 182 ? 17.844 5.172 -4.816 1 49.97 182 ARG B C 1
ATOM 3033 O O . ARG B 1 182 ? 17.641 5.844 -5.832 1 49.97 182 ARG B O 1
ATOM 3040 N N . LYS B 1 183 ? 18.625 4.031 -4.852 1 40.56 183 LYS B N 1
ATOM 3041 C CA . LYS B 1 183 ? 19.469 3.725 -6.004 1 40.56 183 LYS B CA 1
ATOM 3042 C C . LYS B 1 183 ? 18.781 2.742 -6.945 1 40.56 183 LYS B C 1
ATOM 3044 O O . LYS B 1 183 ? 17.984 1.9 -6.504 1 40.56 183 LYS B O 1
#

InterPro domains:
  IPR011009 Protein kinase-like domain superfamily [SSF56112] (16-172)

Secondary structure (DSSP, 8-state):
--GGGG-EETTEEGGGSEEEEE-SSEEEEE-TTSSEEEEEESSHHHHHHHHHHHHHTTT-TTBPPEEEE-SSEEEEE---SEEHHHHHHHH---HHHHHHHHHHHHHHHHHT-S-----GGGEEE-TTS-EEES--HHHHTT--SS-HHHHHHHHHTT-HHHHHHHHHHH-HHHHHHHHHHH-/--GGGG-EETTEEGGGSEEEEE-SSEEEEE-TTSSEEEEEESSHHHHHHHHHHHHHTTT-TTBPPEEEE-SSEEEEE---SEEHHHHHHHH---HHHHHHHHHHHHHHHHHT-S-----GGGEEE-TTS-EEES--HHHHTT--SS-HHHHHHHHHTT-HHHHHHHHHHH-HHHHHHHHHHH-

Sequence (366 aa):
MNNSMDKKYFGIDLKDCKFIGKGRQGSVYLLPDKKRIIKIYNKEKGCKGEAEILLKVQNDPHFAKIYDYTNKAMIREYIPGECIKDYIRKHGLSRELAINLVKLVESFKADGFKKLDIRLAHVYVQTDGDVRVIDPRKVFERSLSYPRSIFKDLKKLSVLSKFMRIVQEDYPDLYKQWNKRRKMNNSMDKKYFGIDLKDCKFIGKGRQGSVYLLPDKKRIIKIYNKEKGCKGEAEILLKVQNDPHFAKIYDYTNKAMIREYIPGECIKDYIRKHGLSRELAINLVKLVESFKADGFKKLDIRLAHVYVQTDGDVRVIDPRKVFERSLSYPRSIFKDLKKLSVLSKFMRIVQEDYPDLYKQWNKRRK

Solvent-accessible surface area (backbone atoms only — not comparable to full-atom values): 19779 Å² total; per-residue (Å²): 136,79,80,76,54,79,45,66,56,96,86,38,53,49,71,67,30,44,81,71,46,71,59,94,57,30,37,34,26,34,34,80,82,70,49,35,25,40,38,40,38,74,43,47,70,57,34,47,54,40,49,56,51,32,62,72,39,53,83,41,86,42,44,46,46,70,76,48,72,54,53,45,39,35,33,28,44,51,80,67,68,39,46,37,59,61,44,33,72,73,73,44,84,47,71,65,46,47,50,37,52,50,52,51,40,52,44,26,53,75,69,63,34,33,36,33,34,49,54,45,89,36,28,24,32,34,96,86,48,46,54,34,43,78,61,60,52,81,24,45,61,63,40,44,82,44,37,56,49,39,48,53,52,30,46,75,69,72,42,38,68,60,45,51,52,51,35,42,72,77,35,49,72,56,32,55,57,41,54,62,63,75,101,136,80,80,76,54,79,48,68,54,98,87,39,53,50,70,68,30,44,80,73,48,73,58,95,60,30,39,35,26,33,34,80,82,71,49,34,25,42,37,39,39,74,44,47,69,56,34,48,52,39,48,55,52,33,64,72,38,51,81,40,86,42,44,45,44,70,78,49,72,53,54,43,37,33,35,28,45,52,79,67,68,40,46,38,59,60,45,34,72,73,71,44,83,45,72,66,46,46,51,37,51,50,52,51,41,51,45,27,53,75,69,62,35,34,36,33,35,50,56,45,89,37,28,23,31,33,94,86,50,46,55,34,42,79,61,61,53,80,25,44,62,65,41,45,79,46,38,57,49,38,49,53,51,29,46,77,68,71,41,38,70,59,45,51,51,51,35,42,72,77,34,48,72,57,32,54,57,42,54,62,63,76,102

Foldseek 3Di:
DDPPQQDDDPNDRQVQWAWDDADPFFTKTQHPVNFKIKTFGPFLVQQVLQVVLCVLCCPPPQEWHWDDGDSTMTMITDDDAAQVVVVCVVPNDDPLLVVLLVVQLVVCVVSPFPASDDDSRQWGADPVSHIHGHGCNVRRPPPPLEDPVVLVVCVVVVCNVVVLVVCCVPPVVSSVSHVVPVD/DDPPQQDDDPNDGQVQWAWDDADPFFTKTQHPVNFKIKTFGPFLVQQVLQVVLCVLCCPPPQEWHWDDGDSTMTMITDDDAAQVVVVCVVPNDDPLLVVLLVVQLVVCVVSPFPASDDDSRQWGADPVSHIHGHGCNVRRPPPPLEDPVVLVVCVVVVCNVVVLVVCCVPPVVSSVSHVVPVD

pLDDT: mean 85.45, std 14.23, range [30.88, 97.25]